Protein AF-R7ME74-F1 (afdb_monomer_lite)

Radius of gyration: 45.56 Å; chains: 1; bounding box: 94×34×145 Å

Secondary structure (DSSP, 8-state):
-----PPPPP--EEEEETTEEEEEEEE-TTT--EEEEE---HHHHHHHHHHHHHHHHHHHTTT---HHHHHHHHHHHHHHHHHHHHHHHHHHHHHHHHHHHHHHHHHSSS--HHHHHHHHHHHHHHHHHHHHHHHHHHHHHHHHHHHHHHHHHHHHHHHHHHHHHHHHHHHHHHHHHHHHHHHHHHHHHHHHHHHHHHHHHHHHHHHHHHHHHHHHHHHHHH--

Sequence (224 aa):
MGKKSKYPDYSTGTITVNGKTVASTTKDKNHNVVSSNYNMTDNEKKIYDSIQSNLYSSLSSLFDITDANKKEWNNQLNAMKNQGIQQINDIYTPLETNLKNDIANRFGNLDNSVFMDNLNEITDKKSQAISALSNTLLAAQGDLYSNELNNRINSISFLNNLNSAMNNNILNFTNAAMNNSTSGNNYNSNAYNATNSGNLWSNLLKTGNTFVNAAGTAAKFMTK

Structure (mmCIF, N/CA/C/O backbone):
data_AF-R7ME74-F1
#
_entry.id   AF-R7ME74-F1
#
loop_
_atom_site.group_PDB
_atom_site.id
_atom_site.type_symbol
_atom_site.label_atom_id
_atom_site.label_alt_id
_atom_site.label_comp_id
_atom_site.label_asym_id
_atom_site.label_entity_id
_atom_site.label_seq_id
_atom_site.pdbx_PDB_ins_code
_atom_site.Cartn_x
_atom_site.Cartn_y
_atom_site.Cartn_z
_atom_site.occupancy
_atom_site.B_iso_or_equiv
_atom_site.auth_seq_id
_atom_site.auth_comp_id
_atom_site.auth_asym_id
_atom_site.auth_atom_id
_atom_site.pdbx_PDB_model_num
ATOM 1 N N . MET A 1 1 ? 45.300 -8.041 -56.404 1.00 38.72 1 MET A N 1
ATOM 2 C CA . MET A 1 1 ? 45.025 -8.123 -54.951 1.00 38.72 1 MET A CA 1
ATOM 3 C C . MET A 1 1 ? 43.531 -7.908 -54.740 1.00 38.72 1 MET A C 1
ATOM 5 O O . MET A 1 1 ? 43.049 -6.805 -54.962 1.00 38.72 1 MET A O 1
ATOM 9 N N . GLY A 1 2 ? 42.775 -8.970 -54.447 1.00 44.25 2 GLY A N 1
ATOM 10 C CA . GLY A 1 2 ? 41.326 -8.875 -54.247 1.00 44.25 2 GLY A CA 1
ATOM 11 C C . GLY A 1 2 ? 41.013 -8.183 -52.924 1.00 44.25 2 GLY A C 1
ATOM 12 O O . GLY A 1 2 ? 41.513 -8.605 -51.882 1.00 44.25 2 GLY A O 1
ATOM 13 N N . LYS A 1 3 ? 40.209 -7.115 -52.953 1.00 47.28 3 LYS A N 1
ATOM 14 C CA . LYS A 1 3 ? 39.661 -6.509 -51.734 1.00 47.28 3 LYS A CA 1
ATOM 15 C C . LYS A 1 3 ? 38.834 -7.590 -51.029 1.00 47.28 3 LYS A C 1
ATOM 17 O O . LYS A 1 3 ? 37.813 -8.009 -51.567 1.00 47.28 3 LYS A O 1
ATOM 22 N N . LYS A 1 4 ? 39.291 -8.083 -49.870 1.00 46.31 4 LYS A N 1
ATOM 23 C CA . LYS A 1 4 ? 38.483 -8.970 -49.021 1.00 46.31 4 LYS A CA 1
ATOM 24 C C . LYS A 1 4 ? 37.201 -8.209 -48.689 1.00 46.31 4 LYS A C 1
ATOM 26 O O . LYS A 1 4 ? 37.258 -7.172 -48.036 1.00 46.31 4 LYS A O 1
ATOM 31 N N . SER A 1 5 ? 36.077 -8.684 -49.213 1.00 55.19 5 SER A N 1
ATOM 32 C CA . SER A 1 5 ? 34.760 -8.110 -48.960 1.00 55.19 5 SER A CA 1
ATOM 33 C C . SER A 1 5 ? 34.465 -8.252 -47.465 1.00 55.19 5 SER A C 1
ATOM 35 O O . SER A 1 5 ? 34.188 -9.356 -46.995 1.00 55.19 5 SER A O 1
ATOM 37 N N . LYS A 1 6 ? 34.649 -7.170 -46.696 1.00 66.50 6 LYS A N 1
ATOM 38 C CA . LYS A 1 6 ? 34.416 -7.155 -45.246 1.00 66.50 6 LYS A CA 1
ATOM 39 C C . LYS A 1 6 ? 32.926 -7.421 -45.022 1.00 66.50 6 LYS A C 1
ATOM 41 O O . LYS A 1 6 ? 32.098 -6.721 -45.599 1.00 66.50 6 LYS A O 1
ATOM 46 N N . TYR A 1 7 ? 32.600 -8.442 -44.230 1.00 68.38 7 TYR A N 1
ATOM 47 C CA . TYR A 1 7 ? 31.219 -8.709 -43.827 1.00 68.38 7 TYR A CA 1
ATOM 48 C C . TYR A 1 7 ? 30.634 -7.444 -43.173 1.00 68.38 7 TYR A C 1
ATOM 50 O O . TYR A 1 7 ? 31.376 -6.766 -42.450 1.00 68.38 7 TYR A O 1
ATOM 58 N N . PRO A 1 8 ? 29.367 -7.081 -43.439 1.00 70.94 8 PRO A N 1
ATOM 59 C CA . PRO A 1 8 ? 28.797 -5.862 -42.890 1.00 70.94 8 PRO A CA 1
ATOM 60 C C . PRO A 1 8 ? 28.834 -5.866 -41.359 1.00 70.94 8 PRO A C 1
ATOM 62 O O . PRO A 1 8 ? 28.560 -6.880 -40.715 1.00 70.94 8 PRO A O 1
ATOM 65 N N . ASP A 1 9 ? 29.173 -4.713 -40.783 1.00 75.31 9 ASP A N 1
ATOM 66 C CA . ASP A 1 9 ? 29.155 -4.520 -39.336 1.00 75.31 9 ASP A CA 1
ATOM 67 C C . ASP A 1 9 ? 27.694 -4.536 -38.824 1.00 75.31 9 ASP A C 1
ATOM 69 O O . ASP A 1 9 ? 26.759 -4.140 -39.530 1.00 75.31 9 ASP A O 1
ATOM 73 N N . TYR A 1 10 ? 27.498 -5.016 -37.592 1.00 80.00 10 TYR A N 1
ATOM 74 C CA . TYR A 1 10 ? 26.183 -5.060 -36.943 1.00 80.00 10 TYR A CA 1
ATOM 75 C C . TYR A 1 10 ? 25.593 -3.649 -36.810 1.00 80.00 10 TYR A C 1
ATOM 77 O O . TYR A 1 10 ? 26.262 -2.736 -36.322 1.00 80.00 10 TYR A O 1
ATOM 85 N N . SER A 1 11 ? 24.337 -3.481 -37.214 1.00 82.19 11 SER A N 1
ATOM 86 C CA . SER A 1 11 ? 23.599 -2.227 -37.120 1.00 82.19 11 SER A CA 1
ATOM 87 C C . SER A 1 11 ? 22.988 -2.065 -35.731 1.00 82.19 11 SER A C 1
ATOM 89 O O . SER A 1 11 ? 22.125 -2.840 -35.324 1.00 82.19 11 SER A O 1
ATOM 91 N N . THR A 1 12 ? 23.431 -1.055 -34.988 1.00 86.25 12 THR A N 1
ATOM 92 C CA . THR A 1 12 ? 22.807 -0.634 -33.727 1.00 86.25 12 THR A CA 1
ATOM 93 C C . THR A 1 12 ? 21.411 -0.082 -34.009 1.00 86.25 12 THR A C 1
ATOM 95 O O . THR A 1 12 ? 21.264 0.849 -34.797 1.00 86.25 12 THR A O 1
ATOM 98 N N . GLY A 1 13 ? 20.390 -0.612 -33.342 1.00 87.62 13 GLY A N 1
ATOM 99 C CA . GLY A 1 13 ? 19.055 -0.025 -33.334 1.00 87.62 13 GLY A CA 1
ATOM 100 C C . GLY A 1 13 ? 18.906 0.985 -32.205 1.00 87.62 13 GLY A C 1
ATOM 101 O O . GLY A 1 13 ? 19.402 0.770 -31.099 1.00 87.62 13 GLY A O 1
ATOM 102 N N . THR A 1 14 ? 18.232 2.097 -32.475 1.00 91.81 14 THR A N 1
ATOM 103 C CA . THR A 1 14 ? 17.941 3.133 -31.480 1.00 91.81 14 THR A CA 1
ATOM 104 C C . THR A 1 14 ? 16.486 3.566 -31.579 1.00 91.81 14 THR A C 1
ATOM 106 O O . THR A 1 14 ? 15.882 3.514 -32.652 1.00 91.81 14 THR A O 1
ATOM 109 N N . ILE A 1 15 ? 15.925 3.991 -30.450 1.00 93.69 15 ILE A N 1
ATOM 110 C CA . ILE A 1 15 ? 14.663 4.724 -30.388 1.00 93.69 15 ILE A CA 1
ATOM 111 C C . ILE A 1 15 ? 14.936 6.071 -29.744 1.00 93.69 15 ILE A C 1
ATOM 113 O O . ILE A 1 15 ? 15.565 6.150 -28.685 1.00 93.69 15 ILE A O 1
ATOM 117 N N . THR A 1 16 ? 14.452 7.127 -30.388 1.00 90.94 16 THR A N 1
ATOM 118 C CA . THR A 1 16 ? 14.523 8.489 -29.880 1.00 90.94 16 THR A CA 1
ATOM 119 C C . THR A 1 16 ? 13.125 9.013 -29.586 1.00 90.94 16 THR A C 1
ATOM 121 O O . THR A 1 16 ? 12.202 8.850 -30.379 1.00 90.94 16 THR A O 1
ATOM 124 N N . VAL A 1 17 ? 12.968 9.660 -28.435 1.00 85.94 17 VAL A N 1
ATOM 125 C CA . VAL A 1 17 ? 11.747 10.378 -28.054 1.00 85.94 17 VAL A CA 1
ATOM 126 C C . VAL A 1 17 ? 12.163 11.799 -27.710 1.00 85.94 17 VAL A C 1
ATOM 128 O O . VAL A 1 17 ? 13.094 12.005 -26.931 1.00 85.94 17 VAL A O 1
ATOM 131 N N . ASN A 1 18 ? 11.528 12.790 -28.340 1.00 86.50 18 ASN A N 1
ATOM 132 C CA . ASN A 1 18 ? 11.867 14.211 -28.183 1.00 86.50 18 ASN A CA 1
ATOM 133 C C . ASN A 1 18 ? 13.372 14.504 -28.361 1.00 86.50 18 ASN A C 1
ATOM 135 O O . ASN A 1 18 ? 13.971 15.260 -27.599 1.00 86.50 18 ASN A O 1
ATOM 139 N N . GLY A 1 19 ? 14.004 13.854 -29.346 1.00 85.56 19 GLY A N 1
ATOM 140 C CA . GLY A 1 19 ? 15.423 14.042 -29.670 1.00 85.56 19 GLY A CA 1
ATOM 141 C C . GLY A 1 19 ? 16.416 13.356 -28.724 1.00 85.56 19 GLY A C 1
ATOM 142 O O . GLY A 1 19 ? 17.619 13.469 -28.942 1.00 85.56 19 GLY A O 1
ATOM 143 N N . LYS A 1 20 ? 15.953 12.620 -27.705 1.00 90.06 20 LYS A N 1
ATOM 144 C CA . LYS A 1 20 ? 16.811 11.860 -26.781 1.00 90.06 20 LYS A CA 1
ATOM 145 C C . LYS A 1 20 ? 16.710 10.367 -27.055 1.00 90.06 20 LYS A C 1
ATOM 147 O O . LYS A 1 20 ? 15.610 9.850 -27.222 1.00 90.06 20 LYS A O 1
ATOM 152 N N . THR A 1 21 ? 17.842 9.668 -27.077 1.00 92.19 21 THR A N 1
ATOM 153 C CA . THR A 1 21 ? 17.877 8.206 -27.236 1.00 92.19 21 THR A CA 1
ATOM 154 C C . THR A 1 21 ? 17.391 7.528 -25.963 1.00 92.19 21 THR A C 1
ATOM 156 O O . THR A 1 21 ? 18.134 7.456 -24.987 1.00 92.19 21 THR A O 1
ATOM 159 N N . VAL A 1 22 ? 16.168 7.004 -25.986 1.00 94.19 22 VAL A N 1
ATOM 160 C CA . VAL A 1 22 ? 15.533 6.337 -24.836 1.00 94.19 22 VAL A CA 1
ATOM 161 C C . VAL A 1 22 ? 15.800 4.838 -24.806 1.00 94.19 22 VAL A C 1
ATOM 163 O O . VAL A 1 22 ? 15.803 4.239 -23.739 1.00 94.19 22 VAL A O 1
ATOM 166 N N . ALA A 1 23 ? 16.086 4.223 -25.953 1.00 94.06 23 ALA A N 1
ATOM 167 C CA . ALA A 1 23 ? 16.510 2.833 -26.012 1.00 94.06 23 ALA A CA 1
ATOM 168 C C . ALA A 1 23 ? 17.538 2.617 -27.115 1.00 94.06 23 ALA A C 1
ATOM 170 O O . ALA A 1 23 ? 17.515 3.282 -28.157 1.00 94.06 23 ALA A O 1
ATOM 171 N N . SER A 1 24 ? 18.442 1.674 -26.888 1.00 92.31 24 SER A N 1
ATOM 172 C CA . SER A 1 24 ? 19.453 1.282 -27.860 1.00 92.31 24 SER A CA 1
ATOM 173 C C . SER A 1 24 ? 19.762 -0.202 -27.767 1.00 92.31 24 SER A C 1
ATOM 175 O O . SER A 1 24 ? 19.611 -0.824 -26.718 1.00 92.31 24 SER A O 1
ATOM 177 N N . THR A 1 25 ? 20.227 -0.773 -28.872 1.00 91.75 25 THR A N 1
ATOM 178 C CA . THR A 1 25 ? 20.726 -2.147 -28.916 1.00 91.75 25 THR A CA 1
ATOM 179 C C . THR A 1 25 ? 22.116 -2.173 -29.508 1.00 91.75 25 THR A C 1
ATOM 181 O O . THR A 1 25 ? 22.321 -1.656 -30.608 1.00 91.75 25 THR A O 1
ATOM 184 N N . THR A 1 26 ? 23.057 -2.815 -28.837 1.00 86.38 26 THR A N 1
ATOM 185 C CA . THR A 1 26 ? 24.443 -2.917 -29.286 1.00 86.38 26 THR A CA 1
ATOM 186 C C . THR A 1 26 ? 24.864 -4.378 -29.345 1.00 86.38 26 THR A C 1
ATOM 188 O O . THR A 1 26 ? 24.370 -5.215 -28.594 1.00 86.38 26 THR A O 1
ATOM 191 N N . LYS A 1 27 ? 25.786 -4.695 -30.256 1.00 82.75 27 LYS A N 1
ATOM 192 C CA . LYS A 1 27 ? 26.474 -5.984 -30.265 1.00 82.75 27 LYS A CA 1
ATOM 193 C C . LYS A 1 27 ? 27.873 -5.795 -29.702 1.00 82.75 27 LYS A C 1
ATOM 195 O O . LYS A 1 27 ? 28.649 -5.003 -30.241 1.00 82.75 27 LYS A O 1
ATOM 200 N N . ASP A 1 28 ? 28.206 -6.551 -28.665 1.00 78.81 28 ASP A N 1
ATOM 201 C CA . ASP A 1 28 ? 29.583 -6.676 -28.214 1.00 78.81 28 ASP A CA 1
ATOM 202 C C . ASP A 1 28 ? 30.402 -7.376 -29.307 1.00 78.81 28 ASP A C 1
ATOM 204 O O . ASP A 1 28 ? 30.147 -8.527 -29.679 1.00 78.81 28 ASP A O 1
ATOM 208 N N . LYS A 1 29 ? 31.390 -6.655 -29.845 1.00 71.12 29 LYS A N 1
ATOM 209 C CA . LYS A 1 29 ? 32.264 -7.145 -30.915 1.00 71.12 29 LYS A CA 1
ATOM 210 C C . LYS A 1 29 ? 33.174 -8.285 -30.455 1.00 71.12 29 LYS A C 1
ATOM 212 O O . LYS A 1 29 ? 33.576 -9.082 -31.296 1.00 71.12 29 LYS A O 1
ATOM 217 N N . ASN A 1 30 ? 33.471 -8.374 -29.159 1.00 72.12 30 ASN A N 1
ATOM 218 C CA . ASN A 1 30 ? 34.398 -9.356 -28.601 1.00 72.12 30 ASN A CA 1
ATOM 219 C C . ASN A 1 30 ? 33.681 -10.639 -28.160 1.00 72.12 30 ASN A C 1
ATOM 221 O O . ASN A 1 30 ? 34.227 -11.726 -28.324 1.00 72.12 30 ASN A O 1
ATOM 225 N N . HIS A 1 31 ? 32.447 -10.525 -27.655 1.00 64.38 31 HIS A N 1
ATOM 226 C CA . HIS A 1 31 ? 31.706 -11.656 -27.076 1.00 64.38 31 HIS A CA 1
ATOM 227 C C . HIS A 1 31 ? 30.486 -12.101 -27.894 1.00 64.38 31 HIS A C 1
ATOM 229 O O . HIS A 1 31 ? 29.813 -13.054 -27.519 1.00 64.38 31 HIS A O 1
ATOM 235 N N . ASN A 1 32 ? 30.186 -11.436 -29.017 1.00 74.12 32 ASN A N 1
ATOM 236 C CA . ASN A 1 32 ? 29.011 -11.705 -29.859 1.00 74.12 32 ASN A CA 1
ATOM 237 C C . ASN A 1 32 ? 27.656 -11.629 -29.126 1.00 74.12 32 ASN A C 1
ATOM 239 O O . ASN A 1 32 ? 26.662 -12.149 -29.629 1.00 74.12 32 ASN A O 1
ATOM 243 N N . VAL A 1 33 ? 27.593 -10.945 -27.983 1.00 82.12 33 VAL A N 1
ATOM 244 C CA . VAL A 1 33 ? 26.358 -10.735 -27.220 1.00 82.12 33 VAL A CA 1
ATOM 245 C C . VAL A 1 33 ? 25.627 -9.513 -27.768 1.00 82.12 33 VAL A C 1
ATOM 247 O O . VAL A 1 33 ? 26.236 -8.458 -27.946 1.00 82.12 33 VAL A O 1
ATOM 250 N N . VAL A 1 34 ? 24.330 -9.651 -28.045 1.00 83.62 34 VAL A N 1
ATOM 251 C CA . VAL A 1 34 ? 23.449 -8.517 -28.351 1.00 83.62 34 VAL A CA 1
ATOM 252 C C . VAL A 1 34 ? 22.776 -8.084 -27.058 1.00 83.62 34 VAL A C 1
ATOM 254 O O . VAL A 1 34 ? 22.059 -8.867 -26.439 1.00 83.62 34 VAL A O 1
ATOM 257 N N . SER A 1 35 ? 23.004 -6.837 -26.669 1.00 86.38 35 SER A N 1
ATOM 258 C CA . SER A 1 35 ? 22.437 -6.236 -25.467 1.00 86.38 35 SER A CA 1
ATOM 259 C C . SER A 1 35 ? 21.485 -5.119 -25.855 1.00 86.38 35 SER A C 1
ATOM 261 O O . SER A 1 35 ? 21.752 -4.362 -26.790 1.00 86.38 35 SER A O 1
ATOM 263 N N . SER A 1 36 ? 20.394 -4.989 -25.107 1.00 89.44 36 SER A N 1
ATOM 264 C CA . SER A 1 36 ? 19.462 -3.875 -25.243 1.00 89.44 36 SER A CA 1
ATOM 265 C C . SER A 1 36 ? 19.424 -3.079 -23.952 1.00 89.44 36 SER A C 1
ATOM 267 O O . SER A 1 36 ? 19.384 -3.664 -22.874 1.00 89.44 36 SER A O 1
ATOM 269 N N . ASN A 1 37 ? 19.430 -1.756 -24.064 1.00 88.94 37 ASN A N 1
ATOM 270 C CA . ASN A 1 37 ? 19.414 -0.858 -22.923 1.00 88.94 37 ASN A CA 1
ATOM 271 C C . ASN A 1 37 ? 18.253 0.126 -23.036 1.00 88.94 37 ASN A C 1
ATOM 273 O O . ASN A 1 37 ? 18.008 0.673 -24.114 1.00 88.94 37 ASN A O 1
ATOM 277 N N . TYR A 1 38 ? 17.573 0.367 -21.918 1.00 93.00 38 TYR A N 1
ATOM 278 C CA . TYR A 1 38 ? 16.662 1.495 -21.761 1.00 93.00 38 TYR A CA 1
ATOM 279 C C . TYR A 1 38 ? 17.393 2.592 -20.988 1.00 93.00 38 TYR A C 1
ATOM 281 O O . TYR A 1 38 ? 17.834 2.393 -19.856 1.00 93.00 38 TYR A O 1
ATOM 289 N N . ASN A 1 39 ? 17.565 3.744 -21.622 1.00 92.50 39 ASN A N 1
ATOM 290 C CA . ASN A 1 39 ? 18.309 4.867 -21.071 1.00 92.50 39 ASN A CA 1
ATOM 291 C C . ASN A 1 39 ? 17.360 5.723 -20.230 1.00 92.50 39 ASN A C 1
ATOM 293 O O . ASN A 1 39 ? 16.866 6.750 -20.696 1.00 92.50 39 ASN A O 1
ATOM 297 N N . MET A 1 40 ? 17.103 5.282 -18.997 1.00 92.31 40 MET A N 1
ATOM 298 C CA . MET A 1 40 ? 16.340 6.076 -18.036 1.00 92.31 40 MET A CA 1
ATOM 299 C C . MET A 1 40 ? 17.028 7.417 -17.795 1.00 92.31 40 MET A C 1
ATOM 301 O O . MET A 1 40 ? 18.239 7.483 -17.579 1.00 92.31 40 MET A O 1
ATOM 305 N N . THR A 1 41 ? 16.243 8.485 -17.759 1.00 92.38 41 THR A N 1
ATOM 306 C CA . THR A 1 41 ? 16.673 9.736 -17.137 1.00 92.38 41 THR A CA 1
ATOM 307 C C . THR A 1 41 ? 16.837 9.552 -15.628 1.00 92.38 41 THR A C 1
ATOM 309 O O . THR A 1 41 ? 16.233 8.662 -15.027 1.00 92.38 41 THR A O 1
ATOM 312 N N . ASP A 1 42 ? 17.592 10.439 -14.979 1.00 95.19 42 ASP A N 1
ATOM 313 C CA . ASP A 1 42 ? 17.771 10.397 -13.520 1.00 95.19 42 ASP A CA 1
ATOM 314 C C . ASP A 1 42 ? 16.438 10.434 -12.761 1.00 95.19 42 ASP A C 1
ATOM 316 O O . ASP A 1 42 ? 16.284 9.785 -11.728 1.00 95.19 42 ASP A O 1
ATOM 320 N N . ASN A 1 43 ? 15.456 11.176 -13.280 1.00 93.81 43 ASN A N 1
ATOM 321 C CA . ASN A 1 43 ? 14.130 11.261 -12.678 1.00 93.81 43 ASN A CA 1
ATOM 322 C C . ASN A 1 43 ? 13.340 9.962 -12.860 1.00 93.81 43 ASN A C 1
ATOM 324 O O . ASN A 1 43 ? 12.767 9.474 -11.891 1.00 93.81 43 ASN A O 1
ATOM 328 N N . GLU A 1 44 ? 13.337 9.375 -14.061 1.00 92.56 44 GLU A N 1
ATOM 329 C CA . GLU A 1 44 ? 12.695 8.073 -14.296 1.00 92.56 44 GLU A CA 1
ATOM 330 C C . GLU A 1 44 ? 13.323 6.986 -13.431 1.00 92.56 44 GLU A C 1
ATOM 332 O O . GLU A 1 44 ? 12.601 6.208 -12.814 1.00 92.56 44 GLU A O 1
ATOM 337 N N . LYS A 1 45 ? 14.654 6.980 -13.323 1.00 95.56 45 LYS A N 1
ATOM 338 C CA . LYS A 1 45 ? 15.378 6.043 -12.471 1.00 95.56 45 LYS A CA 1
ATOM 339 C C . LYS A 1 45 ? 14.994 6.212 -11.003 1.00 95.56 45 LYS A C 1
ATOM 341 O O . LYS A 1 45 ? 14.686 5.227 -10.347 1.00 95.56 45 LYS A O 1
ATOM 346 N N . LYS A 1 46 ? 14.941 7.446 -10.488 1.00 96.56 46 LYS A N 1
ATOM 347 C CA . LYS A 1 46 ? 14.483 7.713 -9.111 1.00 96.56 46 LYS A CA 1
ATOM 348 C C . LYS A 1 46 ? 13.055 7.229 -8.872 1.00 96.56 46 LYS A C 1
ATOM 350 O O . LYS A 1 46 ? 12.790 6.650 -7.824 1.00 96.56 46 LYS A O 1
ATOM 355 N N . ILE A 1 47 ? 12.146 7.466 -9.818 1.00 95.44 47 ILE A N 1
ATOM 356 C CA . ILE A 1 47 ? 10.752 7.009 -9.724 1.00 95.44 47 ILE A CA 1
ATOM 357 C C . ILE A 1 47 ? 10.702 5.480 -9.714 1.00 95.44 47 ILE A C 1
ATOM 359 O O . ILE A 1 47 ? 10.066 4.901 -8.839 1.00 95.44 47 ILE A O 1
ATOM 363 N N . TYR A 1 48 ? 11.410 4.834 -10.638 1.00 96.12 48 TYR A N 1
ATOM 364 C CA . TYR A 1 48 ? 11.482 3.381 -10.742 1.00 96.12 48 TYR A CA 1
ATOM 365 C C . TYR A 1 48 ? 12.047 2.743 -9.466 1.00 96.12 48 TYR A C 1
ATOM 367 O O . TYR A 1 48 ? 11.390 1.899 -8.856 1.00 96.12 48 TYR A O 1
ATOM 375 N N . ASP A 1 49 ? 13.210 3.214 -9.005 1.00 96.62 49 ASP A N 1
ATOM 376 C CA . ASP A 1 49 ? 13.865 2.749 -7.778 1.00 96.62 49 ASP A CA 1
ATOM 377 C C . ASP A 1 49 ? 12.949 2.967 -6.555 1.00 96.62 49 ASP A C 1
ATOM 379 O O . ASP A 1 49 ? 12.843 2.107 -5.679 1.00 96.62 49 ASP A O 1
ATOM 383 N N . SER A 1 50 ? 12.231 4.097 -6.507 1.00 95.88 50 SER A N 1
ATOM 384 C CA . SER A 1 50 ? 11.273 4.399 -5.440 1.00 95.88 50 SER A CA 1
ATOM 385 C C . SER A 1 50 ? 10.059 3.472 -5.463 1.00 95.88 50 SER A C 1
ATOM 387 O O . SER A 1 50 ? 9.666 2.976 -4.409 1.00 95.88 50 SER A O 1
ATOM 389 N N . ILE A 1 51 ? 9.477 3.191 -6.631 1.00 96.56 51 ILE A N 1
ATOM 390 C CA . ILE A 1 51 ? 8.360 2.246 -6.759 1.00 96.56 51 ILE A CA 1
ATOM 391 C C .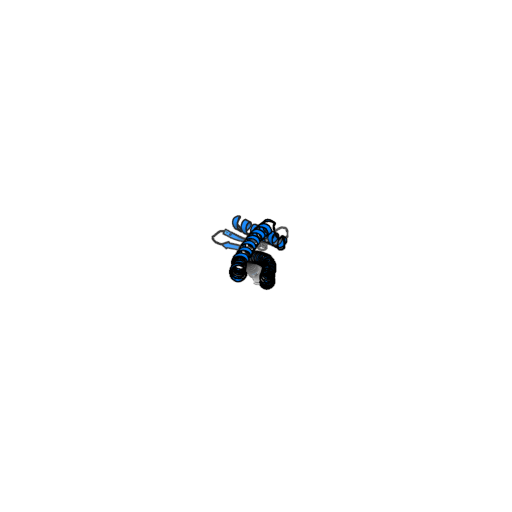 ILE A 1 51 ? 8.796 0.861 -6.284 1.00 96.56 51 ILE A C 1
ATOM 393 O O . ILE A 1 51 ? 8.087 0.248 -5.490 1.00 96.56 51 ILE A O 1
ATOM 397 N N . GLN A 1 52 ? 9.968 0.385 -6.713 1.00 95.12 52 GLN A N 1
ATOM 398 C CA . GLN A 1 52 ? 10.477 -0.923 -6.301 1.00 95.12 52 GLN A CA 1
ATOM 399 C C . GLN A 1 52 ? 10.745 -0.996 -4.796 1.00 95.12 52 GLN A C 1
ATOM 401 O O . GLN A 1 52 ? 10.304 -1.938 -4.137 1.00 95.12 52 GLN A O 1
ATOM 406 N N . SER A 1 53 ? 11.421 0.014 -4.245 1.00 96.81 53 SER A N 1
ATOM 407 C CA . SER A 1 53 ? 11.739 0.084 -2.817 1.00 96.81 53 SER A CA 1
ATOM 408 C C . SER A 1 53 ? 10.481 0.151 -1.948 1.00 96.81 53 SER A C 1
ATOM 410 O O . SER A 1 53 ? 10.355 -0.589 -0.969 1.00 96.81 53 SER A O 1
ATOM 412 N N . ASN A 1 54 ? 9.509 0.985 -2.333 1.00 94.81 54 ASN A N 1
ATOM 413 C CA . ASN A 1 54 ? 8.243 1.094 -1.615 1.00 94.81 54 ASN A CA 1
ATOM 414 C C . ASN A 1 54 ? 7.413 -0.181 -1.748 1.00 94.81 54 ASN A C 1
ATOM 416 O O . ASN A 1 54 ? 6.881 -0.645 -0.751 1.00 94.81 54 ASN A O 1
ATOM 420 N N . LEU A 1 55 ? 7.346 -0.796 -2.933 1.00 94.38 55 LEU A N 1
ATOM 421 C CA . LEU A 1 55 ? 6.623 -2.053 -3.121 1.00 94.38 55 LEU A CA 1
ATOM 422 C C . LEU A 1 55 ? 7.201 -3.159 -2.230 1.00 94.38 55 LEU A C 1
ATOM 424 O O . LEU A 1 55 ? 6.447 -3.844 -1.542 1.00 94.38 55 LEU A O 1
ATOM 428 N N . TYR A 1 56 ? 8.530 -3.294 -2.197 1.00 93.00 56 TYR A N 1
ATOM 429 C CA . TYR A 1 56 ? 9.214 -4.240 -1.318 1.00 93.00 56 TYR A CA 1
ATOM 430 C C . TYR A 1 56 ? 8.925 -3.954 0.161 1.00 93.00 56 TYR A C 1
ATOM 432 O O . TYR A 1 56 ? 8.514 -4.848 0.900 1.00 93.00 56 TYR A O 1
ATOM 440 N N . SER A 1 57 ? 9.080 -2.697 0.583 1.00 92.62 57 SER A N 1
ATOM 441 C CA . SER A 1 57 ? 8.860 -2.286 1.974 1.00 92.62 57 SER A CA 1
ATOM 442 C C . SER A 1 57 ? 7.405 -2.491 2.409 1.00 92.62 57 SER A C 1
ATOM 444 O O . SER A 1 57 ? 7.151 -2.998 3.502 1.00 92.62 57 SER A O 1
ATOM 446 N N . SER A 1 58 ? 6.438 -2.157 1.550 1.00 91.06 58 SER A N 1
ATOM 447 C CA . SER A 1 58 ? 5.008 -2.350 1.807 1.00 91.06 58 SER A CA 1
ATOM 448 C C . SER A 1 58 ? 4.619 -3.825 1.858 1.00 91.06 58 SER A C 1
ATOM 450 O O . SER A 1 58 ? 3.825 -4.202 2.711 1.00 91.06 58 SER A O 1
ATOM 452 N N . LEU A 1 59 ? 5.189 -4.674 0.995 1.00 90.38 59 LEU A N 1
ATOM 453 C CA . LEU A 1 59 ? 4.977 -6.123 1.061 1.00 90.38 59 LEU A CA 1
ATOM 454 C C . LEU A 1 59 ? 5.568 -6.717 2.343 1.00 90.38 59 LEU A C 1
ATOM 456 O O . LEU A 1 59 ? 4.910 -7.517 3.002 1.00 90.38 59 LEU A O 1
ATOM 460 N N . SER A 1 60 ? 6.778 -6.294 2.720 1.00 90.25 60 SER A N 1
ATOM 461 C CA . SER A 1 60 ? 7.448 -6.778 3.931 1.00 90.25 60 SER A CA 1
ATOM 462 C C . SER A 1 60 ? 6.713 -6.392 5.214 1.00 90.25 60 SER A C 1
ATOM 464 O O . SER A 1 60 ? 6.809 -7.123 6.190 1.00 90.25 60 SER A O 1
ATOM 466 N N . SER A 1 61 ? 6.006 -5.261 5.216 1.00 88.94 61 SER A N 1
ATOM 467 C CA . SER A 1 61 ? 5.306 -4.723 6.390 1.00 88.94 61 SER A CA 1
ATOM 468 C C . SER A 1 61 ? 3.782 -4.831 6.291 1.00 88.94 61 SER A C 1
ATOM 470 O O . SER A 1 61 ? 3.061 -4.189 7.054 1.00 88.94 61 SER A O 1
ATOM 472 N N . LEU A 1 62 ? 3.253 -5.636 5.361 1.00 88.12 62 LEU A N 1
ATOM 473 C CA . LEU A 1 62 ? 1.815 -5.704 5.075 1.00 88.12 62 LEU A CA 1
ATOM 474 C C . LEU A 1 62 ? 0.977 -5.986 6.331 1.00 88.12 62 LEU A C 1
ATOM 476 O O . LEU A 1 62 ? -0.028 -5.316 6.562 1.00 88.12 62 LEU A O 1
ATOM 480 N N . PHE A 1 63 ? 1.421 -6.933 7.156 1.00 86.19 63 PHE A N 1
ATOM 481 C CA . PHE A 1 63 ? 0.722 -7.347 8.375 1.00 86.19 63 PHE A CA 1
ATOM 482 C C . PHE A 1 63 ? 1.216 -6.633 9.642 1.00 86.19 63 PHE A C 1
ATOM 484 O O . PHE A 1 63 ? 0.673 -6.857 10.726 1.00 86.19 63 PHE A O 1
ATOM 491 N N . ASP A 1 64 ? 2.204 -5.745 9.515 1.00 87.88 64 ASP A N 1
ATOM 492 C CA . ASP A 1 64 ? 2.796 -5.044 10.649 1.00 87.88 64 ASP A CA 1
ATOM 493 C C . ASP A 1 64 ? 1.958 -3.818 11.016 1.00 87.88 64 ASP A C 1
ATOM 495 O O . ASP A 1 64 ? 2.029 -2.754 10.385 1.00 87.88 64 ASP A O 1
ATOM 499 N N . ILE A 1 65 ? 1.169 -3.954 12.083 1.00 81.81 65 ILE A N 1
ATOM 500 C CA . ILE A 1 65 ? 0.469 -2.822 12.688 1.00 81.81 65 ILE A CA 1
ATOM 501 C C . ILE A 1 65 ? 1.455 -2.006 13.516 1.00 81.81 65 ILE A C 1
ATOM 503 O O . ILE A 1 65 ? 1.943 -2.444 14.562 1.00 81.81 65 ILE A O 1
ATOM 507 N N . THR A 1 66 ? 1.698 -0.782 13.060 1.00 84.94 66 THR A N 1
ATOM 508 C CA . THR A 1 66 ? 2.581 0.170 13.732 1.00 84.94 66 THR A CA 1
ATOM 509 C C . THR A 1 66 ? 1.961 0.668 15.036 1.00 84.94 66 THR A C 1
ATOM 511 O O . THR A 1 66 ? 0.740 0.693 15.211 1.00 84.94 66 THR A O 1
ATOM 514 N N . ASP A 1 67 ? 2.796 1.139 15.959 1.00 87.38 67 ASP A N 1
ATOM 515 C CA . ASP A 1 67 ? 2.295 1.746 17.196 1.00 87.38 67 ASP A CA 1
ATOM 516 C C . ASP A 1 67 ? 1.530 3.050 16.936 1.00 87.38 67 ASP A C 1
ATOM 518 O O . ASP A 1 67 ? 0.608 3.382 17.679 1.00 87.38 67 ASP A O 1
ATOM 522 N N . ALA A 1 68 ? 1.848 3.751 15.843 1.00 87.12 68 ALA A N 1
ATOM 523 C CA . ALA A 1 68 ? 1.072 4.896 15.380 1.00 87.12 68 ALA A CA 1
ATOM 524 C C . ALA A 1 68 ? -0.366 4.489 15.014 1.00 87.12 68 ALA A C 1
ATOM 526 O O . ALA A 1 68 ? -1.308 5.125 15.482 1.00 87.12 68 ALA A O 1
ATOM 527 N N . ASN A 1 69 ? -0.538 3.388 14.272 1.00 87.62 69 ASN A N 1
ATOM 528 C CA . ASN A 1 69 ? -1.859 2.862 13.920 1.00 87.62 69 ASN A CA 1
ATOM 529 C C . ASN A 1 69 ? -2.644 2.461 15.173 1.00 87.62 69 ASN A C 1
ATOM 531 O O . ASN A 1 69 ? -3.795 2.856 15.332 1.00 87.62 69 ASN A O 1
ATOM 535 N N . LYS A 1 70 ? -2.004 1.754 16.116 1.00 87.94 70 LYS A N 1
ATOM 536 C CA . LYS A 1 70 ? -2.642 1.388 17.394 1.00 87.94 70 LYS A CA 1
ATOM 537 C C . LYS A 1 70 ? -3.075 2.619 18.183 1.00 87.94 70 LYS A C 1
ATOM 539 O O . LYS A 1 70 ? -4.167 2.631 18.742 1.00 87.94 70 LYS A O 1
ATOM 544 N N . LYS A 1 71 ? -2.226 3.650 18.252 1.00 92.75 71 LYS A N 1
ATOM 545 C CA . LYS A 1 71 ? -2.534 4.898 18.959 1.00 92.75 71 LYS A CA 1
ATOM 546 C C . LYS A 1 71 ? -3.742 5.597 18.341 1.00 92.75 71 LYS A C 1
ATOM 548 O O . LYS A 1 71 ? -4.628 6.019 19.077 1.00 92.75 71 LYS A O 1
ATOM 553 N N . GLU A 1 72 ? -3.786 5.682 17.017 1.00 91.44 72 GLU A N 1
ATOM 554 C CA . GLU A 1 72 ? -4.901 6.296 16.302 1.00 91.44 72 GLU A CA 1
ATOM 555 C C . GLU A 1 72 ? -6.207 5.525 16.520 1.00 91.44 72 GLU A C 1
ATOM 557 O O . GLU A 1 72 ? -7.218 6.109 16.909 1.00 91.44 72 GLU A O 1
ATOM 562 N N . TRP A 1 73 ? -6.177 4.198 16.393 1.00 93.88 73 TRP A N 1
ATOM 563 C CA . TRP A 1 73 ? -7.348 3.365 16.667 1.00 93.88 73 TRP A CA 1
ATOM 564 C C . TRP A 1 73 ? -7.820 3.496 18.110 1.00 93.88 73 TRP A C 1
ATOM 566 O O . TRP A 1 73 ? -9.012 3.642 18.354 1.00 93.88 73 TRP A O 1
ATOM 576 N N . ASN A 1 74 ? -6.899 3.516 19.075 1.00 92.50 74 ASN A N 1
ATOM 577 C CA . ASN A 1 74 ? -7.247 3.715 20.478 1.00 92.50 74 ASN A CA 1
ATOM 578 C C . ASN A 1 74 ? -7.919 5.073 20.713 1.00 92.50 74 ASN A C 1
ATOM 580 O O . ASN A 1 74 ? -8.858 5.149 21.501 1.00 92.50 74 ASN A O 1
ATOM 584 N N . ASN A 1 75 ? -7.485 6.139 20.033 1.00 94.38 75 ASN A N 1
ATOM 585 C CA . ASN A 1 75 ? -8.147 7.441 20.126 1.00 94.38 75 ASN A CA 1
ATOM 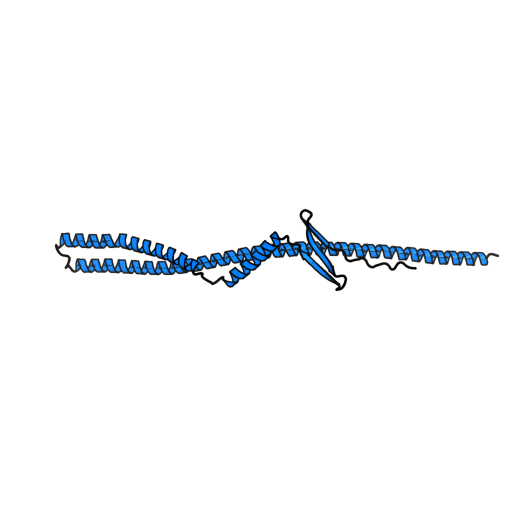586 C C . ASN A 1 75 ? -9.589 7.373 19.606 1.00 94.38 75 ASN A C 1
ATOM 588 O O . ASN A 1 75 ? -10.502 7.860 20.274 1.00 94.38 75 ASN A O 1
ATOM 592 N N . GLN A 1 76 ? -9.802 6.725 18.459 1.00 92.81 76 GLN A N 1
ATOM 593 C CA . GLN A 1 76 ? -11.129 6.566 17.859 1.00 92.81 76 GLN A CA 1
ATOM 594 C C . GLN A 1 76 ? -12.047 5.701 18.734 1.00 92.81 76 GLN A C 1
ATOM 596 O O . GLN A 1 76 ? -13.172 6.098 19.039 1.00 92.81 76 GLN A O 1
ATOM 601 N N . LEU A 1 77 ? -11.543 4.572 19.238 1.00 95.75 77 LEU A N 1
ATOM 602 C CA . LEU A 1 77 ? -12.278 3.692 20.148 1.00 95.75 77 LEU A CA 1
ATOM 603 C C . LEU A 1 77 ? -12.615 4.390 21.472 1.00 95.75 77 LEU A C 1
ATOM 605 O O . LEU A 1 77 ? -13.725 4.240 21.981 1.00 95.75 77 LEU A O 1
ATOM 609 N N . ASN A 1 78 ? -11.700 5.194 22.019 1.00 95.31 78 ASN A N 1
ATOM 610 C CA . ASN A 1 78 ? -11.962 5.973 23.230 1.00 95.31 78 ASN A CA 1
ATOM 611 C C . ASN A 1 78 ? -13.026 7.052 23.003 1.00 95.31 78 ASN A C 1
ATOM 613 O O . ASN A 1 78 ? -13.876 7.254 23.871 1.00 95.31 78 ASN A O 1
ATOM 617 N N . ALA A 1 79 ? -13.021 7.717 21.846 1.00 95.06 79 ALA A N 1
ATOM 618 C CA . ALA A 1 79 ? -14.064 8.675 21.493 1.00 95.06 79 ALA A CA 1
ATOM 619 C C . ALA A 1 79 ? -15.441 7.993 21.407 1.00 95.06 79 ALA A C 1
ATOM 621 O O . ALA A 1 79 ? -16.388 8.449 22.051 1.00 95.06 79 ALA A O 1
ATOM 622 N N . MET A 1 80 ? -15.532 6.851 20.712 1.00 93.69 80 MET A N 1
ATOM 623 C CA . MET A 1 80 ? -16.760 6.049 20.627 1.00 93.69 80 MET A CA 1
ATOM 624 C C . MET A 1 80 ? -17.233 5.573 22.003 1.00 93.69 80 MET A C 1
ATOM 626 O O . MET A 1 80 ? -18.419 5.655 22.317 1.00 93.69 80 MET A O 1
ATOM 630 N N . LYS A 1 81 ? -16.305 5.115 22.852 1.00 95.31 81 LYS A N 1
ATOM 631 C CA . LYS A 1 81 ? -16.601 4.697 24.225 1.00 95.31 81 LYS A CA 1
ATOM 632 C C . LYS A 1 81 ? -17.196 5.845 25.035 1.00 95.31 81 LYS A C 1
ATOM 634 O O . LYS A 1 81 ? -18.229 5.661 25.670 1.00 95.31 81 LYS A O 1
ATOM 639 N N . ASN A 1 82 ? -16.557 7.013 25.020 1.00 95.81 82 ASN A N 1
ATOM 640 C CA . ASN A 1 82 ? -17.011 8.171 25.788 1.00 95.81 82 ASN A CA 1
ATOM 641 C C . ASN A 1 82 ? -18.396 8.632 25.325 1.00 95.81 82 ASN A C 1
ATOM 643 O O . ASN A 1 82 ? -19.270 8.855 26.159 1.00 95.81 82 ASN A O 1
ATOM 647 N N . GLN A 1 83 ? -18.617 8.693 24.011 1.00 95.31 83 GLN A N 1
ATOM 648 C CA . GLN A 1 83 ? -19.915 9.042 23.442 1.00 95.31 83 GLN A CA 1
ATOM 649 C C . GLN A 1 83 ? -20.997 8.014 23.807 1.00 95.31 83 GLN A C 1
ATOM 651 O O . GLN A 1 83 ? -22.093 8.397 24.208 1.00 95.31 83 GLN A O 1
ATOM 656 N N . GLY A 1 84 ? -20.693 6.716 23.720 1.00 94.50 84 GLY A N 1
ATOM 657 C CA . GLY A 1 84 ? -21.630 5.655 24.088 1.00 94.50 84 GLY A CA 1
ATOM 658 C C . GLY A 1 84 ? -21.983 5.668 25.577 1.00 94.50 84 GLY A C 1
ATOM 659 O O . GLY A 1 84 ? -23.153 5.563 25.933 1.00 94.50 84 GLY A O 1
ATOM 660 N N . ILE A 1 85 ? -20.996 5.864 26.459 1.00 94.62 85 ILE A N 1
ATOM 661 C CA . ILE A 1 85 ? -21.234 6.016 27.904 1.00 94.62 85 ILE A CA 1
ATOM 662 C C . ILE A 1 85 ? -22.102 7.245 28.179 1.00 94.62 85 ILE A C 1
ATOM 664 O O . ILE A 1 85 ? -23.017 7.167 28.995 1.00 94.62 85 ILE A O 1
ATOM 668 N N . GLN A 1 86 ? -21.838 8.363 27.501 1.00 95.50 86 GLN A N 1
ATOM 669 C CA . GLN A 1 86 ? -22.640 9.571 27.649 1.00 95.50 86 GLN A CA 1
ATOM 670 C C . GLN A 1 86 ? -24.098 9.316 27.253 1.00 95.50 86 GLN A C 1
ATOM 672 O O . GLN A 1 86 ? -24.985 9.585 28.050 1.00 95.50 86 GLN A O 1
ATOM 677 N N . GLN A 1 87 ? -24.347 8.678 26.107 1.00 94.50 87 GLN A N 1
ATOM 678 C CA . GLN A 1 87 ? -25.701 8.318 25.671 1.00 94.50 87 GLN A CA 1
ATOM 679 C C . GLN A 1 87 ? -26.416 7.378 26.652 1.00 94.50 87 GLN A C 1
ATOM 681 O O . GLN A 1 87 ? -27.592 7.573 26.951 1.00 94.50 87 GLN A O 1
ATOM 686 N N . ILE A 1 88 ? -25.714 6.373 27.186 1.00 94.94 88 ILE A N 1
ATOM 687 C CA . ILE A 1 88 ? -26.262 5.486 28.223 1.00 94.94 88 ILE A CA 1
ATOM 688 C C . ILE A 1 88 ? -26.639 6.312 29.459 1.00 94.94 88 ILE A C 1
ATOM 690 O O . ILE A 1 88 ? -27.744 6.183 29.982 1.00 94.94 88 ILE A O 1
ATOM 694 N N . ASN A 1 89 ? -25.756 7.193 29.921 1.00 92.19 89 ASN A N 1
ATOM 695 C CA . ASN A 1 89 ? -26.031 8.022 31.089 1.00 92.19 89 ASN A CA 1
ATOM 696 C C . ASN A 1 89 ? -27.188 8.998 30.852 1.00 92.19 89 ASN A C 1
ATOM 698 O O . ASN A 1 89 ? -28.013 9.155 31.752 1.00 92.19 89 ASN A O 1
ATOM 702 N N . ASP A 1 90 ? -27.295 9.585 29.663 1.00 94.56 90 ASP A N 1
ATOM 703 C CA . ASP A 1 90 ? -28.374 10.503 29.291 1.00 94.56 90 ASP A CA 1
ATOM 704 C C . ASP A 1 90 ? -29.747 9.807 29.279 1.00 94.56 90 ASP A C 1
ATOM 706 O O . ASP A 1 90 ? -30.764 10.445 29.542 1.00 94.56 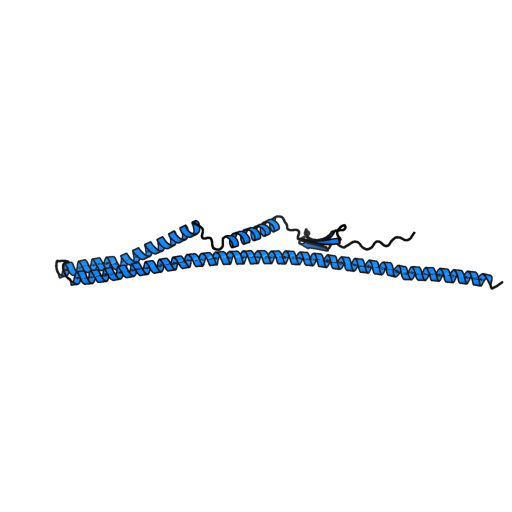90 ASP A O 1
ATOM 710 N N . ILE A 1 91 ? -29.790 8.492 29.033 1.00 94.06 91 ILE A N 1
ATOM 711 C CA . ILE A 1 91 ? -31.022 7.689 29.073 1.00 94.06 91 ILE A CA 1
ATOM 712 C C . ILE A 1 91 ? -31.340 7.223 30.497 1.00 94.06 91 ILE A C 1
ATOM 714 O O . ILE A 1 91 ? -32.455 7.408 30.984 1.00 94.06 91 ILE A O 1
ATOM 718 N N . TYR A 1 92 ? -30.378 6.590 31.172 1.00 92.06 92 TYR A N 1
ATOM 719 C CA . TYR A 1 92 ? -30.647 5.880 32.425 1.00 92.06 92 TYR A CA 1
ATOM 720 C C . TYR A 1 92 ? -30.619 6.793 33.656 1.00 92.06 92 TYR A C 1
ATOM 722 O O . TYR A 1 92 ? -31.381 6.557 34.590 1.00 92.06 92 TYR A O 1
ATOM 730 N N . THR A 1 93 ? -29.822 7.868 33.662 1.00 90.81 93 THR A N 1
ATOM 731 C CA . THR A 1 93 ? -29.761 8.787 34.818 1.00 90.81 93 THR A CA 1
ATOM 732 C C . THR A 1 93 ? -31.107 9.474 35.077 1.00 90.81 93 THR A C 1
ATOM 734 O O . THR A 1 93 ? -31.572 9.432 36.217 1.00 90.81 93 THR A O 1
ATOM 737 N N . PRO A 1 94 ? -31.807 10.040 34.069 1.00 92.38 94 PRO A N 1
ATOM 738 C CA . PRO A 1 94 ? -33.129 10.622 34.297 1.00 92.38 94 PRO A CA 1
ATOM 739 C C . PRO A 1 94 ? -34.172 9.591 34.739 1.00 92.38 94 PRO A C 1
ATOM 741 O O . PRO A 1 94 ? -35.036 9.921 35.546 1.00 92.38 94 PRO A O 1
ATOM 744 N N . LEU A 1 95 ? -34.096 8.347 34.251 1.00 89.12 95 LEU A N 1
ATOM 745 C CA . LEU A 1 95 ? -34.996 7.266 34.672 1.00 89.12 95 LEU A CA 1
ATOM 746 C C . LEU A 1 95 ? -34.807 6.925 36.155 1.00 89.12 95 LEU A C 1
ATOM 748 O O . LEU A 1 95 ? -35.791 6.853 36.889 1.00 89.12 95 LEU A O 1
ATOM 752 N N . GLU A 1 96 ? -33.558 6.791 36.612 1.00 87.50 96 GLU A N 1
ATOM 753 C CA . GLU A 1 96 ? -33.234 6.580 38.028 1.00 87.50 96 GLU A CA 1
ATOM 754 C C . GLU A 1 96 ? -33.729 7.752 38.898 1.00 87.50 96 GLU A C 1
ATOM 756 O O . GLU A 1 96 ? -34.324 7.541 39.958 1.00 87.50 96 GLU A O 1
ATOM 761 N N . THR A 1 97 ? -33.518 8.997 38.454 1.00 87.75 97 THR A N 1
ATOM 762 C CA . THR A 1 97 ? -33.971 10.201 39.171 1.00 87.75 97 THR A CA 1
ATOM 763 C C . THR A 1 97 ? -35.494 10.299 39.233 1.00 87.75 97 THR A C 1
ATOM 765 O O . THR A 1 97 ? -36.046 10.578 40.297 1.00 87.75 97 THR A O 1
ATOM 768 N N . ASN A 1 98 ? -36.188 10.040 38.124 1.00 89.00 98 ASN A N 1
ATOM 769 C CA . ASN A 1 98 ? -37.647 10.079 38.070 1.00 89.00 98 ASN A CA 1
ATOM 770 C C . ASN A 1 98 ? -38.272 8.986 38.938 1.00 89.00 98 ASN A C 1
ATOM 772 O O . ASN A 1 98 ? -39.222 9.271 39.662 1.00 89.00 98 ASN A O 1
ATOM 776 N N . LEU A 1 99 ? -37.706 7.773 38.930 1.00 86.75 99 LEU A N 1
ATOM 777 C CA . LEU A 1 99 ? -38.146 6.686 39.804 1.00 86.75 99 LEU A CA 1
ATOM 778 C C . LEU A 1 99 ? -37.994 7.063 41.286 1.00 86.75 99 LEU A C 1
ATOM 780 O O . LEU A 1 99 ? -38.933 6.889 42.062 1.00 86.75 99 LEU A O 1
ATOM 784 N N . LYS A 1 100 ? -36.840 7.624 41.677 1.00 84.31 100 LYS A N 1
ATOM 785 C CA . LYS A 1 100 ? -36.609 8.114 43.048 1.00 84.31 100 LYS A CA 1
ATOM 786 C C . LYS A 1 100 ? -37.633 9.173 43.451 1.00 84.31 100 LYS A C 1
ATOM 788 O O . LYS A 1 100 ? -38.206 9.078 44.533 1.00 84.31 100 LYS A O 1
ATOM 793 N N . ASN A 1 101 ? -37.883 10.152 42.583 1.00 86.50 101 ASN A N 1
ATOM 794 C CA . ASN A 1 101 ? -38.818 11.240 42.864 1.00 86.50 101 ASN A CA 1
ATOM 795 C C . ASN A 1 101 ? -40.274 10.752 42.951 1.00 86.50 101 ASN A C 1
ATOM 797 O O . ASN A 1 101 ? -40.989 11.160 43.862 1.00 86.50 101 ASN A O 1
ATOM 801 N N . ASP A 1 102 ? -40.724 9.872 42.050 1.00 85.44 102 ASP A N 1
ATOM 802 C CA . ASP A 1 102 ? -42.105 9.362 42.051 1.00 85.44 102 ASP A CA 1
ATOM 803 C C . ASP A 1 102 ? -42.390 8.493 43.287 1.00 85.44 102 ASP A C 1
ATOM 805 O O . ASP A 1 102 ? -43.415 8.671 43.946 1.00 85.44 102 ASP A O 1
ATOM 809 N N . ILE A 1 103 ? -41.456 7.617 43.675 1.00 81.81 103 ILE A N 1
ATOM 810 C CA . ILE A 1 103 ? -41.600 6.799 44.888 1.00 81.81 103 ILE A CA 1
ATOM 811 C C . ILE A 1 103 ? -41.563 7.666 46.149 1.00 81.81 103 ILE A C 1
ATOM 813 O O . ILE A 1 103 ? -42.437 7.516 47.004 1.00 81.81 103 ILE A O 1
ATOM 817 N N . ALA A 1 104 ? -40.610 8.597 46.259 1.00 79.69 104 ALA A N 1
ATOM 818 C CA . ALA A 1 104 ? -40.524 9.491 47.412 1.00 79.69 104 ALA A CA 1
ATOM 819 C C . ALA A 1 104 ? -41.799 10.339 47.572 1.00 79.69 104 ALA A C 1
ATOM 821 O O . ALA A 1 104 ? -42.299 10.485 48.686 1.00 79.69 104 ALA A O 1
ATOM 822 N N . ASN A 1 105 ? -42.372 10.827 46.465 1.00 83.25 105 ASN A N 1
ATOM 823 C CA . ASN A 1 105 ? -43.612 11.605 46.476 1.00 83.25 105 ASN A CA 1
ATOM 824 C C . ASN A 1 105 ? -44.848 10.777 46.864 1.00 83.25 105 ASN A C 1
ATOM 826 O O . ASN A 1 105 ? -45.768 11.316 47.475 1.00 83.25 105 ASN A O 1
ATOM 830 N N . ARG A 1 106 ? -44.900 9.486 46.509 1.00 80.38 106 ARG A N 1
ATOM 831 C CA . ARG A 1 106 ? -46.069 8.623 46.770 1.00 80.38 106 ARG A CA 1
ATOM 832 C C . ARG A 1 106 ? -46.030 7.915 48.117 1.00 80.38 106 ARG A C 1
ATOM 834 O O . ARG A 1 106 ? -47.077 7.728 48.728 1.00 80.38 106 ARG A O 1
ATOM 841 N N . PHE A 1 107 ? -44.849 7.490 48.554 1.00 78.12 107 PHE A N 1
ATOM 842 C CA . PHE A 1 107 ? -44.690 6.606 49.711 1.00 78.12 107 PHE A CA 1
ATOM 843 C C . PHE A 1 107 ? -43.922 7.253 50.870 1.00 78.12 107 PHE A C 1
ATOM 845 O O . PHE A 1 107 ? -43.894 6.695 51.963 1.00 78.12 107 PHE A O 1
ATOM 852 N N . GLY A 1 108 ? -43.315 8.430 50.669 1.00 73.75 108 GLY A N 1
ATOM 853 C CA . GLY A 1 108 ? -42.569 9.155 51.705 1.00 73.75 108 GLY A CA 1
ATOM 854 C C . GLY A 1 108 ? -41.242 8.503 52.116 1.00 73.75 108 GLY A C 1
ATOM 855 O O . GLY A 1 108 ? -40.508 9.074 52.920 1.00 73.75 108 GLY A O 1
ATOM 856 N N . ASN A 1 109 ? -40.912 7.331 51.570 1.00 74.75 109 ASN A N 1
ATOM 857 C CA . ASN A 1 109 ? -39.665 6.605 51.783 1.00 74.75 109 ASN A CA 1
ATOM 858 C C . ASN A 1 109 ? -39.230 5.880 50.496 1.00 74.75 109 ASN A C 1
ATOM 860 O O . ASN A 1 109 ? -40.007 5.748 49.553 1.00 74.75 109 ASN A O 1
ATOM 864 N N . LEU A 1 110 ? -37.969 5.439 50.449 1.00 74.31 110 LEU A N 1
ATOM 865 C CA . LEU A 1 110 ? -37.416 4.640 49.344 1.00 74.31 110 LEU A CA 1
ATOM 866 C C . LEU A 1 110 ? -37.300 3.145 49.701 1.00 74.31 110 LEU A C 1
ATOM 868 O O . LEU A 1 110 ? -36.968 2.334 48.844 1.00 74.31 110 LEU A O 1
ATOM 872 N N . ASP A 1 111 ? -37.624 2.764 50.940 1.00 66.88 111 ASP A N 1
ATOM 873 C CA . ASP A 1 111 ? -37.578 1.382 51.439 1.00 66.88 111 ASP A CA 1
ATOM 874 C C . ASP A 1 111 ? -38.852 0.605 51.067 1.00 66.88 111 ASP A C 1
ATOM 876 O O . ASP A 1 111 ? -39.576 0.084 51.916 1.00 66.88 111 ASP A O 1
ATOM 880 N N . ASN A 1 112 ? -39.154 0.554 49.770 1.00 72.19 112 ASN A N 1
ATOM 881 C CA . ASN A 1 112 ? -40.275 -0.205 49.224 1.00 72.19 112 ASN A CA 1
ATOM 882 C C . ASN A 1 112 ? -39.766 -1.180 48.153 1.00 72.19 112 ASN A C 1
ATOM 884 O O . ASN A 1 112 ? -38.978 -0.799 47.286 1.00 72.19 112 ASN A O 1
ATOM 888 N N . SER A 1 113 ? -40.240 -2.431 48.183 1.00 76.44 113 SER A N 1
ATOM 889 C CA . SER A 1 113 ? -39.902 -3.464 47.193 1.00 76.44 113 SER A CA 1
ATOM 890 C C . SER A 1 113 ? -40.141 -2.997 45.758 1.00 76.44 113 SER A C 1
ATOM 892 O O . SER A 1 113 ? -39.314 -3.248 44.896 1.00 76.44 113 SER A O 1
ATOM 894 N N . VAL A 1 114 ? -41.196 -2.213 45.514 1.00 79.25 114 VAL A N 1
ATOM 895 C CA . VAL A 1 114 ? -41.505 -1.664 44.183 1.00 79.25 114 VAL A CA 1
ATOM 896 C C . VAL A 1 114 ? -40.409 -0.714 43.690 1.00 79.25 114 VAL A C 1
ATOM 898 O O . VAL A 1 114 ? -40.110 -0.679 42.500 1.00 79.25 114 VAL A O 1
ATOM 901 N N . PHE A 1 115 ? -39.788 0.061 44.580 1.00 80.94 115 PHE A N 1
ATOM 902 C CA . PHE A 1 115 ? -38.659 0.915 44.210 1.00 80.94 115 PHE A CA 1
ATOM 903 C C . PHE A 1 115 ? -37.418 0.087 43.894 1.00 80.94 115 PHE A C 1
ATOM 905 O O . PHE A 1 115 ? -36.789 0.313 42.863 1.00 80.94 115 PHE A O 1
ATOM 912 N N . MET A 1 116 ? -37.097 -0.882 44.752 1.00 83.06 116 MET A N 1
ATOM 913 C CA . MET A 1 116 ? -35.915 -1.727 44.586 1.00 83.06 116 MET A CA 1
ATOM 914 C C . MET A 1 116 ? -36.013 -2.604 43.334 1.00 83.06 116 MET A C 1
ATOM 916 O O . MET A 1 116 ? -35.042 -2.687 42.591 1.00 83.06 116 MET A O 1
ATOM 920 N N . ASP A 1 117 ? -37.182 -3.175 43.039 1.00 87.25 117 ASP A N 1
ATOM 921 C CA . ASP A 1 117 ? -37.410 -3.996 41.844 1.00 87.25 117 ASP A CA 1
ATOM 922 C C . ASP A 1 117 ? -37.245 -3.173 40.557 1.00 87.25 117 ASP A C 1
ATOM 924 O O . ASP A 1 117 ? -36.508 -3.567 39.654 1.00 87.25 117 ASP A O 1
ATOM 928 N N . ASN A 1 118 ? -37.850 -1.980 40.497 1.00 86.06 118 ASN A N 1
ATOM 929 C CA . ASN A 1 118 ? -37.716 -1.092 39.339 1.00 86.06 118 ASN A CA 1
ATOM 930 C C . ASN A 1 118 ? -36.287 -0.540 39.193 1.00 86.06 118 ASN A C 1
ATOM 932 O O . ASN A 1 118 ? -35.783 -0.405 38.078 1.00 86.06 118 ASN A O 1
ATOM 936 N N . LEU A 1 119 ? -35.613 -0.221 40.303 1.00 87.12 119 LEU A N 1
ATOM 937 C CA . LEU A 1 119 ? -34.223 0.237 40.285 1.00 87.12 119 LEU A CA 1
ATOM 938 C C . LEU A 1 119 ? -33.287 -0.874 39.800 1.00 87.12 119 LEU A C 1
ATOM 940 O O . LEU A 1 119 ? -32.388 -0.600 39.002 1.00 87.12 119 LEU A O 1
ATOM 944 N N . ASN A 1 120 ? -33.516 -2.112 40.243 1.00 88.00 120 ASN A N 1
ATOM 945 C CA . ASN A 1 120 ? -32.787 -3.283 39.770 1.00 88.00 120 ASN A CA 1
ATOM 946 C C . ASN A 1 120 ? -33.008 -3.483 38.267 1.00 88.00 120 ASN A C 1
ATOM 948 O O . ASN A 1 120 ? -32.031 -3.613 37.540 1.00 88.00 120 ASN A O 1
ATOM 952 N N . GLU A 1 121 ? -34.245 -3.387 37.768 1.00 92.12 121 GLU A N 1
ATOM 953 C CA . GLU A 1 121 ? -34.530 -3.517 36.331 1.00 92.12 121 GLU A CA 1
ATOM 954 C C . GLU A 1 121 ? -33.836 -2.428 35.489 1.00 92.12 121 GLU A C 1
ATOM 956 O O . GLU A 1 121 ? -33.247 -2.717 34.443 1.00 92.12 121 GLU A O 1
ATOM 961 N N . ILE A 1 122 ? -33.870 -1.167 35.937 1.00 88.94 122 ILE A N 1
ATOM 962 C CA . ILE A 1 122 ? -33.172 -0.053 35.272 1.00 88.94 122 ILE A CA 1
ATOM 963 C C . ILE A 1 122 ? -31.658 -0.300 35.272 1.00 88.94 122 ILE A C 1
ATOM 965 O O . ILE A 1 122 ? -31.000 -0.113 34.245 1.00 88.94 122 ILE A O 1
ATOM 969 N N . THR A 1 123 ? -31.111 -0.752 36.401 1.00 87.00 123 THR A N 1
ATOM 970 C CA . THR A 1 123 ? -29.682 -1.052 36.555 1.00 87.00 123 THR A CA 1
ATOM 971 C C . THR A 1 123 ? -29.256 -2.225 35.669 1.00 87.00 123 THR A C 1
ATOM 973 O O . THR A 1 123 ? -28.222 -2.142 35.002 1.00 87.00 123 THR A O 1
ATOM 976 N N . ASP A 1 124 ? -30.073 -3.274 35.579 1.00 93.00 124 ASP A N 1
ATOM 977 C CA . ASP A 1 124 ? -29.838 -4.432 34.716 1.00 93.00 124 ASP A CA 1
ATOM 978 C C . ASP A 1 124 ? -29.832 -4.031 33.240 1.00 93.00 124 ASP A C 1
ATOM 980 O O . ASP A 1 124 ? -28.900 -4.369 32.507 1.00 93.00 124 ASP A O 1
ATOM 984 N N . LYS A 1 125 ? -30.813 -3.237 32.795 1.00 94.00 125 LYS A N 1
ATOM 985 C CA . LYS A 1 125 ? -30.862 -2.728 31.414 1.00 94.00 125 LYS A CA 1
ATOM 986 C C . LYS A 1 125 ? -29.678 -1.814 31.092 1.00 94.00 125 LYS A C 1
ATOM 988 O O . LYS A 1 125 ? -29.095 -1.919 30.011 1.00 94.00 125 LYS A O 1
ATOM 993 N N . LYS A 1 126 ? -29.264 -0.962 32.035 1.00 91.62 126 LYS A N 1
ATOM 994 C CA . LYS A 1 126 ? -28.059 -0.126 31.905 1.00 91.62 126 LYS A CA 1
ATOM 995 C C . LYS A 1 126 ? -26.801 -0.983 31.762 1.00 91.62 126 LYS A C 1
ATOM 997 O O . LYS A 1 126 ? -25.983 -0.725 30.881 1.00 91.62 126 LYS A O 1
ATOM 1002 N N . SER A 1 127 ? -26.668 -2.029 32.575 1.00 92.25 127 SER A N 1
ATOM 1003 C CA . SER A 1 127 ? -25.566 -2.995 32.499 1.00 92.25 127 SER A CA 1
ATOM 1004 C C . SER A 1 127 ? -25.538 -3.726 31.149 1.00 92.25 127 SER A C 1
ATOM 1006 O O . SER A 1 127 ? -24.493 -3.796 30.497 1.00 92.25 127 SER A O 1
ATOM 1008 N N . GLN A 1 128 ? -26.698 -4.177 30.658 1.00 93.81 128 GLN A N 1
ATOM 1009 C CA . GLN A 1 128 ? -26.834 -4.778 29.327 1.00 93.81 128 GLN A CA 1
ATOM 1010 C C . GLN A 1 128 ? -26.434 -3.803 28.210 1.00 93.81 128 GLN A C 1
ATOM 1012 O O . GLN A 1 128 ? -25.717 -4.193 27.288 1.00 93.81 128 GLN A O 1
ATOM 1017 N N . ALA A 1 129 ? -26.827 -2.529 28.303 1.00 93.19 129 ALA A N 1
ATOM 1018 C CA . ALA A 1 129 ? -26.437 -1.502 27.336 1.00 93.19 129 ALA A CA 1
ATOM 1019 C C . ALA A 1 129 ? -24.917 -1.255 27.327 1.00 93.19 129 ALA A C 1
ATOM 1021 O O . ALA A 1 129 ? -24.320 -1.124 26.258 1.00 93.19 129 ALA A O 1
ATOM 1022 N N . ILE A 1 130 ? -24.265 -1.258 28.496 1.00 91.06 130 ILE A N 1
ATOM 1023 C CA . ILE A 1 130 ? -22.799 -1.164 28.603 1.00 91.06 130 ILE A CA 1
ATOM 1024 C C . ILE A 1 130 ? -22.127 -2.394 27.977 1.00 91.06 130 ILE A C 1
ATOM 1026 O O . ILE A 1 130 ? -21.142 -2.255 27.249 1.00 91.06 130 ILE A O 1
ATOM 1030 N N . SER A 1 131 ? -22.662 -3.595 28.213 1.00 93.00 131 SER A N 1
ATOM 1031 C CA . SER A 1 131 ? -22.163 -4.824 27.585 1.00 93.00 131 SER A CA 1
ATOM 1032 C C . SER A 1 131 ? -22.290 -4.772 26.056 1.00 93.00 131 SER A C 1
ATOM 1034 O O . SER A 1 131 ? -21.326 -5.054 25.342 1.00 93.00 131 SER A O 1
ATOM 1036 N N . ALA A 1 132 ? -23.434 -4.312 25.539 1.00 95.06 132 ALA A N 1
ATOM 1037 C CA . ALA A 1 132 ? -23.647 -4.110 24.107 1.00 95.06 132 ALA A CA 1
ATOM 1038 C C . ALA A 1 132 ? -22.682 -3.068 23.510 1.00 95.06 132 ALA A C 1
ATOM 1040 O O . ALA A 1 132 ? -22.130 -3.284 22.426 1.00 95.06 132 ALA A O 1
ATOM 1041 N N . LEU A 1 133 ? -22.410 -1.973 24.231 1.00 94.19 133 LEU A N 1
ATOM 1042 C CA . LEU A 1 133 ? -21.397 -0.991 23.841 1.00 94.19 133 LEU A CA 1
ATOM 1043 C C . LEU A 1 133 ? -20.000 -1.624 23.777 1.00 94.19 133 LEU A C 1
ATOM 1045 O O . LEU A 1 133 ? -19.280 -1.402 22.809 1.00 94.19 133 LEU A O 1
ATOM 1049 N N . SER A 1 134 ? -19.627 -2.457 24.752 1.00 92.81 134 SER A N 1
ATOM 1050 C CA . SER A 1 134 ? -18.348 -3.180 24.729 1.00 92.81 134 SER A CA 1
ATOM 1051 C C . SER A 1 134 ? -18.213 -4.072 23.491 1.00 92.81 134 SER A C 1
ATOM 1053 O O . SER A 1 134 ? -17.178 -4.046 22.828 1.00 92.81 134 SER A O 1
ATOM 1055 N N . ASN A 1 135 ? -19.261 -4.819 23.136 1.00 92.88 135 ASN A N 1
ATOM 1056 C CA . ASN A 1 135 ? -19.273 -5.649 21.925 1.00 92.88 135 ASN A CA 1
ATOM 1057 C C . ASN A 1 135 ? -19.153 -4.801 20.650 1.00 92.88 135 ASN A C 1
ATOM 1059 O O . ASN A 1 135 ? -18.436 -5.171 19.723 1.00 92.88 135 ASN A O 1
ATOM 1063 N N . THR A 1 136 ? -19.801 -3.634 20.629 1.00 94.94 136 THR A N 1
ATOM 1064 C CA . THR A 1 136 ? -19.716 -2.676 19.518 1.00 94.94 136 THR A CA 1
ATOM 1065 C C . THR A 1 136 ? -18.297 -2.128 19.356 1.00 94.94 136 THR A C 1
ATOM 1067 O O . THR A 1 136 ? -17.795 -2.042 18.239 1.00 94.94 136 THR A O 1
ATOM 1070 N N . LEU A 1 137 ? -17.615 -1.804 20.459 1.00 93.94 137 LEU A N 1
ATOM 1071 C CA . LEU A 1 137 ? -16.224 -1.340 20.433 1.00 93.94 137 LEU A CA 1
ATOM 1072 C C . LEU A 1 137 ? -15.260 -2.426 19.935 1.00 93.94 137 LEU A C 1
ATOM 1074 O O . LEU A 1 137 ? -14.345 -2.116 19.176 1.00 93.94 137 LEU A O 1
ATOM 1078 N N . LEU A 1 138 ? -15.473 -3.691 20.315 1.00 91.19 138 LEU A N 1
ATOM 1079 C CA . LEU A 1 138 ? -14.677 -4.817 19.808 1.00 91.19 138 LEU A CA 1
ATOM 1080 C C . LEU A 1 138 ? -14.873 -5.025 18.300 1.00 91.19 138 LEU A C 1
ATOM 1082 O O . LEU A 1 138 ? -13.895 -5.229 17.582 1.00 91.19 138 LEU A O 1
ATOM 1086 N N . ALA A 1 139 ? -16.112 -4.931 17.810 1.00 94.62 139 ALA A N 1
ATOM 1087 C CA . ALA A 1 139 ? -16.394 -4.994 16.377 1.00 94.62 139 ALA A CA 1
ATOM 1088 C C . ALA A 1 139 ? -15.711 -3.839 15.623 1.00 94.62 139 ALA A C 1
ATOM 1090 O O . ALA A 1 139 ? -14.978 -4.079 14.667 1.00 94.62 139 ALA A O 1
ATOM 1091 N N . ALA A 1 140 ? -15.844 -2.607 16.128 1.00 95.00 140 ALA A N 1
ATOM 1092 C CA . ALA A 1 140 ? -15.198 -1.432 15.548 1.00 95.00 140 ALA A CA 1
ATOM 1093 C C . ALA A 1 140 ? -13.665 -1.560 15.517 1.00 95.00 140 ALA A C 1
ATOM 1095 O O . ALA A 1 140 ? -13.027 -1.163 14.546 1.00 95.00 140 ALA A O 1
ATOM 1096 N N . GLN A 1 141 ? -13.056 -2.153 16.548 1.00 90.50 141 GLN A N 1
ATOM 1097 C CA . GLN A 1 141 ? -11.620 -2.434 16.555 1.00 90.50 141 GLN A CA 1
ATOM 1098 C C . GLN A 1 141 ? -11.221 -3.401 15.428 1.00 90.50 141 GLN A C 1
ATOM 1100 O O . GLN A 1 141 ? -10.205 -3.180 14.763 1.00 90.50 141 GLN A O 1
ATOM 1105 N N . GLY A 1 142 ? -12.016 -4.451 15.201 1.00 91.25 142 GLY A N 1
ATOM 1106 C CA . GLY A 1 142 ? -11.827 -5.377 14.084 1.00 91.25 142 GLY A CA 1
ATOM 1107 C C . GLY A 1 142 ? -11.949 -4.685 12.724 1.00 91.25 142 GLY A C 1
ATOM 1108 O O . GLY A 1 142 ? -11.096 -4.881 11.856 1.00 91.25 142 GLY A O 1
ATOM 1109 N N . ASP A 1 143 ? -12.945 -3.813 12.569 1.00 93.38 143 ASP A N 1
ATOM 1110 C CA . ASP A 1 143 ? -13.160 -3.041 11.342 1.00 93.38 143 ASP A CA 1
ATOM 1111 C C . ASP A 1 143 ? -11.992 -2.093 11.052 1.00 93.38 143 ASP A C 1
ATOM 1113 O O . ASP A 1 143 ? -11.527 -2.016 9.916 1.00 93.38 143 ASP A O 1
ATOM 1117 N N . LEU A 1 144 ? -11.459 -1.405 12.068 1.00 92.88 144 LEU A N 1
ATOM 1118 C CA . LEU A 1 144 ? -10.290 -0.529 11.920 1.00 92.88 144 LEU A CA 1
ATOM 1119 C C . LEU A 1 144 ? -9.057 -1.296 11.428 1.00 92.88 144 LEU A C 1
ATOM 1121 O O . LEU A 1 144 ? -8.362 -0.832 10.521 1.00 92.88 144 LEU A O 1
ATOM 1125 N N . TYR A 1 145 ? -8.824 -2.492 11.973 1.00 90.12 145 TYR A N 1
ATOM 1126 C CA . TYR A 1 145 ? -7.749 -3.372 11.517 1.00 90.12 145 TYR A CA 1
ATOM 1127 C C . TYR A 1 145 ? -7.956 -3.826 10.068 1.00 90.12 145 TYR A C 1
ATOM 1129 O O . TYR A 1 145 ? -7.044 -3.722 9.244 1.00 90.12 145 TYR A O 1
ATOM 1137 N N . SER A 1 146 ? -9.163 -4.287 9.732 1.00 90.69 146 SER A N 1
ATOM 1138 C CA . SER A 1 146 ? -9.483 -4.739 8.376 1.00 90.69 146 SER A CA 1
ATOM 1139 C C . SER A 1 146 ? -9.375 -3.606 7.352 1.00 90.69 146 SER A C 1
ATOM 1141 O O . SER A 1 146 ? -8.868 -3.815 6.249 1.00 90.69 146 SER A O 1
ATOM 1143 N N . ASN A 1 147 ? -9.829 -2.403 7.702 1.00 93.25 147 ASN A N 1
ATOM 1144 C CA . ASN A 1 147 ? -9.757 -1.231 6.834 1.00 93.25 147 ASN A CA 1
ATOM 1145 C C . ASN A 1 147 ? -8.308 -0.828 6.550 1.00 93.25 147 ASN A C 1
ATOM 1147 O O . ASN A 1 147 ? -7.963 -0.535 5.407 1.00 93.25 147 ASN A O 1
ATOM 1151 N N . GLU A 1 148 ? -7.438 -0.872 7.557 1.00 91.12 148 GLU A N 1
ATOM 1152 C CA . GLU A 1 148 ? -6.013 -0.603 7.366 1.00 91.12 148 GLU A CA 1
ATOM 1153 C C . GLU A 1 148 ? -5.344 -1.640 6.459 1.00 91.12 148 GLU A C 1
ATOM 1155 O O . GLU A 1 148 ? -4.593 -1.270 5.554 1.00 91.12 148 GLU A O 1
ATOM 1160 N N . LEU A 1 149 ? -5.640 -2.931 6.642 1.00 91.88 149 LEU A N 1
ATOM 1161 C CA . LEU A 1 149 ? -5.137 -3.969 5.739 1.00 91.88 149 LEU A CA 1
ATOM 1162 C C . LEU A 1 149 ? -5.599 -3.734 4.298 1.00 91.88 149 LEU A C 1
ATOM 1164 O O . LEU A 1 149 ? -4.786 -3.804 3.376 1.00 91.88 149 LEU A O 1
ATOM 1168 N N . ASN A 1 150 ? -6.871 -3.388 4.095 1.00 93.25 150 ASN A N 1
ATOM 1169 C CA . ASN A 1 150 ? -7.395 -3.054 2.772 1.00 93.25 150 ASN A CA 1
ATOM 1170 C C . ASN A 1 150 ? -6.666 -1.846 2.162 1.00 93.25 150 ASN A C 1
ATOM 1172 O O . ASN A 1 150 ? -6.270 -1.888 0.997 1.00 93.25 150 ASN A O 1
ATOM 1176 N N . ASN A 1 151 ? -6.412 -0.794 2.943 1.00 92.00 151 ASN A N 1
ATOM 1177 C CA . ASN A 1 151 ? -5.664 0.382 2.488 1.00 92.00 151 ASN A CA 1
ATOM 1178 C C . ASN A 1 151 ? -4.226 0.033 2.073 1.00 92.00 151 ASN A C 1
ATOM 1180 O O . ASN A 1 151 ? -3.729 0.518 1.048 1.00 92.00 151 ASN A O 1
ATOM 1184 N N . ARG A 1 152 ? -3.562 -0.850 2.825 1.00 93.62 152 ARG A N 1
ATOM 1185 C CA . ARG A 1 152 ? -2.221 -1.352 2.493 1.00 93.62 152 ARG A CA 1
ATOM 1186 C C . ARG A 1 152 ? -2.223 -2.189 1.218 1.00 93.62 152 ARG A C 1
ATOM 1188 O O . ARG A 1 152 ? -1.385 -1.959 0.348 1.00 93.62 152 ARG A O 1
ATOM 1195 N N . ILE A 1 153 ? -3.188 -3.095 1.059 1.00 93.75 153 ILE A N 1
ATOM 1196 C CA . ILE A 1 153 ? -3.359 -3.900 -0.162 1.00 93.75 153 ILE A CA 1
ATOM 1197 C C . ILE A 1 153 ? -3.609 -3.000 -1.376 1.00 93.75 153 ILE A C 1
ATOM 1199 O O . ILE A 1 153 ? -2.990 -3.195 -2.422 1.00 93.75 153 ILE A O 1
ATOM 1203 N N . ASN A 1 154 ? -4.451 -1.975 -1.237 1.00 93.75 154 ASN A N 1
ATOM 1204 C CA . ASN A 1 154 ? -4.713 -1.007 -2.302 1.00 93.75 154 ASN A CA 1
ATOM 1205 C C . ASN A 1 154 ? -3.441 -0.249 -2.704 1.00 93.75 154 ASN A C 1
ATOM 1207 O O . ASN A 1 154 ? -3.168 -0.085 -3.894 1.00 93.75 154 ASN A O 1
ATOM 1211 N N . SER A 1 155 ? -2.625 0.149 -1.725 1.00 93.69 155 SER A N 1
ATOM 1212 C CA . SER A 1 155 ? -1.338 0.811 -1.968 1.00 93.69 155 SER A CA 1
ATOM 1213 C C . SER A 1 155 ? -0.351 -0.109 -2.697 1.00 93.69 155 SER A C 1
ATOM 1215 O O . SER A 1 155 ? 0.273 0.303 -3.675 1.00 93.69 155 SER A O 1
ATOM 1217 N N . ILE A 1 156 ? -0.254 -1.378 -2.286 1.00 95.50 156 ILE A N 1
ATOM 1218 C CA . ILE A 1 156 ? 0.567 -2.397 -2.962 1.00 95.50 156 ILE A CA 1
ATOM 1219 C C . ILE A 1 156 ? 0.082 -2.622 -4.395 1.00 95.50 156 ILE A C 1
ATOM 1221 O O . ILE A 1 156 ? 0.898 -2.663 -5.312 1.00 95.50 156 ILE A O 1
ATOM 1225 N N . SER A 1 157 ? -1.231 -2.734 -4.603 1.00 94.12 157 SER A N 1
ATOM 1226 C CA . SER A 1 157 ? -1.831 -2.900 -5.929 1.00 94.12 157 SER A CA 1
ATOM 1227 C C . SER A 1 157 ? -1.495 -1.720 -6.843 1.00 94.12 157 SER A C 1
ATOM 1229 O O . SER A 1 157 ? -1.040 -1.909 -7.970 1.00 94.12 157 SER A O 1
ATOM 1231 N N . PHE A 1 158 ? -1.611 -0.489 -6.337 1.00 94.94 158 PHE A N 1
ATOM 1232 C CA . PHE A 1 158 ? -1.207 0.712 -7.063 1.00 94.94 158 PHE A CA 1
ATOM 1233 C C . PHE A 1 158 ? 0.281 0.691 -7.452 1.00 94.94 158 PHE A C 1
ATOM 1235 O O . PHE A 1 158 ? 0.610 0.870 -8.626 1.00 94.94 158 PHE A O 1
ATOM 1242 N N . LEU A 1 159 ? 1.178 0.410 -6.500 1.00 95.50 159 LEU A N 1
ATOM 1243 C CA . LEU A 1 159 ? 2.621 0.320 -6.757 1.00 95.50 159 LEU A CA 1
ATOM 1244 C C . LEU A 1 159 ? 2.963 -0.799 -7.750 1.00 95.50 159 LEU A C 1
ATOM 1246 O O . LEU A 1 159 ? 3.806 -0.612 -8.626 1.00 95.50 159 LEU A O 1
ATOM 1250 N N . ASN A 1 160 ? 2.290 -1.948 -7.657 1.00 94.44 160 ASN A N 1
ATOM 1251 C CA . ASN A 1 160 ? 2.473 -3.063 -8.581 1.00 94.44 160 ASN A CA 1
ATOM 1252 C C . ASN A 1 160 ? 2.029 -2.702 -10.008 1.00 94.44 160 ASN A C 1
ATOM 1254 O O . ASN A 1 160 ? 2.745 -3.002 -10.966 1.00 94.44 160 ASN A O 1
ATOM 1258 N N . ASN A 1 161 ? 0.902 -2.000 -10.150 1.00 94.56 161 ASN A N 1
ATOM 1259 C CA . ASN A 1 161 ? 0.422 -1.511 -11.440 1.00 94.56 161 ASN A CA 1
ATOM 1260 C C . ASN A 1 161 ? 1.398 -0.503 -12.060 1.00 94.56 161 ASN A C 1
ATOM 1262 O O . ASN A 1 161 ? 1.714 -0.614 -13.245 1.00 94.56 161 ASN A O 1
ATOM 1266 N N . LEU A 1 162 ? 1.936 0.433 -11.267 1.00 95.06 162 LEU A N 1
ATOM 1267 C CA . LEU A 1 162 ? 2.970 1.361 -11.734 1.00 95.06 162 LEU A CA 1
ATOM 1268 C C . LEU A 1 162 ? 4.250 0.630 -12.160 1.00 95.06 162 LEU A C 1
ATOM 1270 O O . LEU A 1 162 ? 4.774 0.898 -13.241 1.00 95.06 162 LEU A O 1
ATOM 1274 N N . ASN A 1 163 ? 4.723 -0.324 -11.351 1.00 93.88 163 ASN A N 1
ATOM 1275 C CA . ASN A 1 163 ? 5.900 -1.134 -11.670 1.00 93.88 163 ASN A CA 1
ATOM 1276 C C . ASN A 1 163 ? 5.700 -1.905 -12.984 1.00 93.88 163 ASN A C 1
ATOM 1278 O O . ASN A 1 163 ? 6.560 -1.886 -13.861 1.00 93.88 163 ASN A O 1
ATOM 1282 N N . SER A 1 164 ? 4.540 -2.539 -13.156 1.00 93.75 164 SER A N 1
ATOM 1283 C CA . SER A 1 164 ? 4.192 -3.275 -14.375 1.00 93.75 164 SER A CA 1
ATOM 1284 C C . SER A 1 164 ? 4.104 -2.356 -15.594 1.00 93.75 164 SER A C 1
ATOM 1286 O O . SER A 1 164 ? 4.644 -2.684 -16.649 1.00 93.75 164 SER A O 1
ATOM 1288 N N . ALA A 1 165 ? 3.484 -1.181 -15.460 1.00 93.31 165 ALA A N 1
ATOM 1289 C CA . ALA A 1 165 ? 3.395 -0.199 -16.537 1.00 93.31 165 ALA A CA 1
ATOM 1290 C C . ALA A 1 165 ? 4.780 0.307 -16.976 1.00 93.31 165 ALA A C 1
ATOM 1292 O O . ALA A 1 165 ? 5.056 0.356 -18.177 1.00 93.31 165 ALA A O 1
ATOM 1293 N N . MET A 1 166 ? 5.668 0.624 -16.026 1.00 94.06 166 MET A N 1
ATOM 1294 C CA . MET A 1 166 ? 7.043 1.032 -16.335 1.00 94.06 166 MET A CA 1
ATOM 1295 C C . MET A 1 166 ? 7.834 -0.097 -16.996 1.00 94.06 166 MET A C 1
ATOM 1297 O O . MET A 1 166 ? 8.454 0.129 -18.032 1.00 94.06 166 MET A O 1
ATOM 1301 N N . ASN A 1 167 ? 7.763 -1.321 -16.465 1.00 93.69 167 ASN A N 1
ATOM 1302 C CA . ASN A 1 167 ? 8.446 -2.477 -17.051 1.00 93.69 167 ASN A CA 1
ATOM 1303 C C . ASN A 1 167 ? 7.964 -2.779 -18.472 1.00 93.69 167 ASN A C 1
ATOM 1305 O O . ASN A 1 167 ? 8.779 -3.018 -19.360 1.00 93.69 167 ASN A O 1
ATOM 1309 N N . ASN A 1 168 ? 6.658 -2.690 -18.723 1.00 94.56 168 ASN A N 1
ATOM 1310 C CA . ASN A 1 168 ? 6.113 -2.844 -20.069 1.00 94.56 168 ASN A CA 1
ATOM 1311 C C . ASN A 1 168 ? 6.611 -1.746 -21.015 1.00 94.56 168 ASN A C 1
ATOM 1313 O O . ASN A 1 168 ? 6.943 -2.028 -22.163 1.00 94.56 168 ASN A O 1
ATOM 1317 N N . ASN A 1 169 ? 6.698 -0.499 -20.549 1.00 91.75 169 ASN A N 1
ATOM 1318 C CA . ASN A 1 169 ? 7.213 0.606 -21.352 1.00 91.75 169 ASN A CA 1
ATOM 1319 C C . ASN A 1 169 ? 8.698 0.408 -21.717 1.00 91.75 169 ASN A C 1
ATOM 1321 O O . ASN A 1 169 ? 9.056 0.503 -22.893 1.00 91.75 169 ASN A O 1
ATOM 1325 N N . ILE A 1 170 ? 9.520 0.027 -20.733 1.00 93.56 170 ILE A N 1
ATOM 1326 C CA . ILE A 1 170 ? 10.930 -0.347 -20.910 1.00 93.56 170 ILE A CA 1
ATOM 1327 C C . ILE A 1 170 ? 11.050 -1.455 -21.962 1.00 93.56 170 ILE A C 1
ATOM 1329 O O . ILE A 1 170 ? 11.751 -1.284 -22.959 1.00 93.56 170 ILE A O 1
ATOM 1333 N N . LEU A 1 171 ? 10.314 -2.560 -21.790 1.00 93.62 171 LEU A N 1
ATOM 1334 C CA . LEU A 1 171 ? 10.333 -3.693 -22.719 1.00 93.62 171 LEU A CA 1
ATOM 1335 C C . LEU A 1 171 ? 9.889 -3.291 -24.127 1.00 93.62 171 LEU A C 1
ATOM 1337 O O . LEU A 1 171 ? 10.515 -3.703 -25.100 1.00 93.62 171 LEU A O 1
ATOM 1341 N N . ASN A 1 172 ? 8.855 -2.461 -24.260 1.00 93.06 172 ASN A N 1
ATOM 1342 C CA . ASN A 1 172 ? 8.369 -1.999 -25.558 1.00 93.06 172 ASN A CA 1
ATOM 1343 C C . ASN A 1 172 ? 9.426 -1.180 -26.306 1.00 93.06 172 ASN A C 1
ATOM 1345 O O . ASN A 1 172 ? 9.679 -1.444 -27.483 1.00 93.06 172 ASN A O 1
ATOM 1349 N N . PHE A 1 173 ? 10.077 -0.223 -25.641 1.00 93.38 173 PHE A N 1
ATOM 1350 C CA . PHE A 1 173 ? 11.124 0.581 -26.273 1.00 93.38 173 PHE A CA 1
ATOM 1351 C C . PHE A 1 173 ? 12.376 -0.233 -26.590 1.00 93.38 173 PHE A C 1
ATOM 1353 O O . PHE A 1 173 ? 12.957 -0.081 -27.667 1.00 93.38 173 PHE A O 1
ATOM 1360 N N . THR A 1 174 ? 12.759 -1.140 -25.696 1.00 92.25 174 THR A N 1
ATOM 1361 C CA . THR A 1 174 ? 13.842 -2.097 -25.925 1.00 92.25 174 THR A CA 1
ATOM 1362 C C . THR A 1 174 ? 13.552 -2.999 -27.132 1.00 92.25 174 THR A C 1
ATOM 1364 O O . THR A 1 174 ? 14.395 -3.112 -28.023 1.00 92.25 174 THR A O 1
ATOM 1367 N N . ASN A 1 175 ? 12.350 -3.570 -27.230 1.00 91.50 175 ASN A N 1
ATOM 1368 C CA . ASN A 1 175 ? 11.940 -4.399 -28.366 1.00 91.50 175 ASN A CA 1
ATOM 1369 C C . ASN A 1 175 ? 11.894 -3.597 -29.672 1.00 91.50 175 ASN A C 1
ATOM 1371 O O . ASN A 1 175 ? 12.348 -4.074 -30.711 1.00 91.50 175 ASN A O 1
ATOM 1375 N N . ALA A 1 176 ? 11.402 -2.358 -29.630 1.00 90.44 176 ALA A N 1
ATOM 1376 C CA . ALA A 1 176 ? 11.394 -1.475 -30.792 1.00 90.44 176 ALA A CA 1
ATOM 1377 C C . ALA A 1 176 ? 12.820 -1.150 -31.273 1.00 90.44 176 ALA A C 1
ATOM 1379 O O . ALA A 1 176 ? 13.097 -1.214 -32.473 1.00 90.44 176 ALA A O 1
ATOM 1380 N N . ALA A 1 177 ? 13.754 -0.882 -30.354 1.00 90.19 177 ALA A N 1
ATOM 1381 C CA . ALA A 1 177 ? 15.161 -0.698 -30.698 1.00 90.19 177 ALA A CA 1
ATOM 1382 C C . ALA A 1 177 ? 15.751 -1.975 -31.327 1.00 90.19 177 ALA A C 1
ATOM 1384 O O . ALA A 1 177 ? 16.448 -1.900 -32.340 1.00 90.19 177 ALA A O 1
ATOM 1385 N N . MET A 1 178 ? 15.415 -3.154 -30.799 1.00 90.00 178 MET A N 1
ATOM 1386 C CA . MET A 1 178 ? 15.871 -4.438 -31.342 1.00 90.00 178 MET A CA 1
ATOM 1387 C C . MET A 1 178 ? 15.314 -4.714 -32.747 1.00 90.00 178 MET A C 1
ATOM 1389 O O . MET A 1 178 ? 16.036 -5.205 -33.620 1.00 90.00 178 MET A O 1
ATOM 1393 N N . ASN A 1 179 ? 14.070 -4.317 -33.015 1.00 90.88 179 ASN A N 1
ATOM 1394 C CA . ASN A 1 179 ? 13.475 -4.384 -34.350 1.00 90.88 179 ASN A CA 1
ATOM 1395 C C . ASN A 1 179 ? 14.187 -3.450 -35.340 1.00 90.88 179 ASN A C 1
ATOM 1397 O O . ASN A 1 179 ? 14.478 -3.865 -36.464 1.00 90.88 179 ASN A O 1
ATOM 1401 N N . ASN A 1 180 ? 14.551 -2.231 -34.923 1.00 89.06 180 ASN A N 1
ATOM 1402 C CA . ASN A 1 180 ? 15.342 -1.314 -35.754 1.00 89.06 180 ASN A CA 1
ATOM 1403 C C . ASN A 1 180 ? 16.715 -1.902 -36.097 1.00 89.06 180 ASN A C 1
ATOM 1405 O O . ASN A 1 180 ? 17.146 -1.853 -37.249 1.00 89.06 180 ASN A O 1
ATOM 1409 N N . SER A 1 181 ? 17.375 -2.516 -35.115 1.00 88.75 181 SER A N 1
ATOM 1410 C CA . SER A 1 181 ? 18.648 -3.210 -35.316 1.00 88.75 181 SER A CA 1
ATOM 1411 C C . SER A 1 181 ? 18.518 -4.368 -36.301 1.00 88.75 181 SER A C 1
ATOM 1413 O O . SER A 1 181 ? 19.312 -4.493 -37.232 1.00 88.75 181 SER A O 1
ATOM 1415 N N . THR A 1 182 ? 17.472 -5.180 -36.150 1.00 88.31 182 THR A N 1
ATOM 1416 C CA . THR A 1 182 ? 17.170 -6.296 -37.053 1.00 88.31 182 THR A CA 1
ATOM 1417 C C . THR A 1 182 ? 16.926 -5.807 -38.481 1.00 88.31 182 THR A C 1
ATOM 1419 O O . THR A 1 182 ? 17.504 -6.351 -39.420 1.00 88.31 182 THR A O 1
ATOM 1422 N N . SER A 1 183 ? 16.143 -4.739 -38.656 1.00 89.12 183 SER A N 1
ATOM 1423 C CA . SER A 1 183 ? 15.905 -4.113 -39.961 1.00 89.12 183 SER A CA 1
ATOM 1424 C C . SER A 1 183 ? 17.205 -3.625 -40.613 1.00 89.12 183 SER A C 1
ATOM 1426 O O . SER A 1 183 ? 17.487 -3.961 -41.765 1.00 89.12 183 SER A O 1
ATOM 1428 N N . GLY A 1 184 ? 18.057 -2.921 -39.857 1.00 86.31 184 GLY A N 1
ATOM 1429 C CA . GLY A 1 184 ? 19.363 -2.462 -40.337 1.00 86.31 184 GLY A CA 1
ATOM 1430 C C . GLY A 1 184 ? 20.310 -3.611 -40.697 1.00 86.31 184 GLY A C 1
ATOM 1431 O O . GLY A 1 184 ? 20.979 -3.567 -41.728 1.00 86.31 184 GLY A O 1
ATOM 1432 N N . ASN A 1 185 ? 20.331 -4.679 -39.898 1.00 87.06 185 ASN A N 1
ATOM 1433 C CA . ASN A 1 185 ? 21.110 -5.885 -40.184 1.00 87.06 185 ASN A CA 1
ATOM 1434 C C . ASN A 1 185 ? 20.622 -6.605 -41.449 1.00 87.06 185 ASN A C 1
ATOM 1436 O O . ASN A 1 185 ? 21.442 -7.023 -42.269 1.00 87.06 185 ASN A O 1
ATOM 1440 N N . ASN A 1 186 ? 19.305 -6.706 -41.642 1.00 87.25 186 ASN A N 1
ATOM 1441 C CA . ASN A 1 186 ? 18.711 -7.291 -42.843 1.00 87.25 186 ASN A CA 1
ATOM 1442 C C . ASN A 1 186 ? 19.047 -6.463 -44.087 1.00 87.25 186 ASN A C 1
ATOM 1444 O O . ASN A 1 186 ? 19.462 -7.023 -45.101 1.00 87.25 186 ASN A O 1
ATOM 1448 N N . TYR A 1 187 ? 18.942 -5.135 -43.997 1.00 87.12 187 TYR A N 1
ATOM 1449 C CA . TYR A 1 187 ? 19.362 -4.233 -45.068 1.00 87.12 187 TYR A CA 1
ATOM 1450 C C . TYR A 1 187 ? 20.844 -4.425 -45.414 1.00 87.12 187 TYR A C 1
ATOM 1452 O O . TYR A 1 187 ? 21.184 -4.632 -46.578 1.00 87.12 187 TYR A O 1
ATOM 1460 N N . ASN A 1 188 ? 21.719 -4.434 -44.406 1.00 85.88 188 ASN A N 1
ATOM 1461 C CA . ASN A 1 188 ? 23.155 -4.624 -44.587 1.00 85.88 188 ASN A CA 1
ATOM 1462 C C . ASN A 1 188 ? 23.493 -5.979 -45.233 1.00 85.88 188 ASN A C 1
ATOM 1464 O O . ASN A 1 188 ? 24.326 -6.041 -46.138 1.00 85.88 188 ASN A O 1
ATOM 1468 N N . SER A 1 189 ? 22.833 -7.055 -44.796 1.00 85.00 189 SER A N 1
ATOM 1469 C CA . SER A 1 189 ? 22.979 -8.398 -45.371 1.00 85.00 189 SER A CA 1
ATOM 1470 C C . SER A 1 189 ? 22.545 -8.430 -46.842 1.00 85.00 189 SER A C 1
ATOM 1472 O O . SER A 1 189 ? 23.291 -8.888 -47.710 1.00 85.00 189 SER A O 1
ATOM 1474 N N . ASN A 1 190 ? 21.381 -7.854 -47.156 1.00 84.69 190 ASN A N 1
ATOM 1475 C CA . ASN A 1 190 ? 20.864 -7.781 -48.522 1.00 84.69 190 ASN A CA 1
ATOM 1476 C C . ASN A 1 190 ? 21.758 -6.930 -49.436 1.00 84.69 190 ASN A C 1
ATOM 1478 O O . ASN A 1 190 ? 22.050 -7.338 -50.559 1.00 84.69 190 ASN A O 1
ATOM 1482 N N . ALA A 1 191 ? 22.246 -5.785 -48.951 1.00 81.31 191 ALA A N 1
ATOM 1483 C CA . ALA A 1 191 ? 23.161 -4.918 -49.690 1.00 81.31 191 ALA A CA 1
ATOM 1484 C C . ALA A 1 191 ? 24.510 -5.607 -49.968 1.00 81.31 191 ALA A C 1
ATOM 1486 O O . ALA A 1 191 ? 25.040 -5.520 -51.081 1.00 81.31 191 ALA A O 1
ATOM 1487 N N . TYR A 1 192 ? 25.051 -6.342 -48.990 1.00 81.69 192 TYR A N 1
ATOM 1488 C CA . TYR A 1 192 ? 26.262 -7.146 -49.162 1.00 81.69 192 TYR A CA 1
ATOM 1489 C C . TYR A 1 192 ? 26.071 -8.244 -50.217 1.00 81.69 192 TYR A C 1
ATOM 1491 O O . TYR A 1 192 ? 26.894 -8.382 -51.125 1.00 81.69 192 TYR A O 1
ATOM 1499 N N . ASN A 1 193 ? 24.958 -8.980 -50.147 1.00 80.50 193 ASN A N 1
ATOM 1500 C CA . ASN A 1 193 ? 24.626 -10.034 -51.106 1.00 80.50 193 ASN A CA 1
ATOM 1501 C C . ASN A 1 193 ? 24.429 -9.479 -52.525 1.00 80.50 193 ASN A C 1
ATOM 1503 O O . ASN A 1 193 ? 24.978 -10.033 -53.478 1.00 80.50 193 ASN A O 1
ATOM 1507 N N . ALA A 1 194 ? 23.736 -8.346 -52.675 1.00 76.25 194 ALA A N 1
ATOM 1508 C CA . ALA A 1 194 ? 23.578 -7.668 -53.961 1.00 76.25 194 ALA A CA 1
ATOM 1509 C C . ALA A 1 194 ? 24.935 -7.230 -54.545 1.00 76.25 194 ALA A C 1
ATOM 1511 O O . ALA A 1 194 ? 25.222 -7.487 -55.715 1.00 76.25 194 ALA A O 1
ATOM 1512 N N . THR A 1 195 ? 25.817 -6.663 -53.716 1.00 70.88 195 THR A N 1
ATOM 1513 C CA . THR A 1 195 ? 27.164 -6.236 -54.134 1.00 70.88 195 THR A CA 1
ATOM 1514 C C . THR A 1 195 ? 28.040 -7.421 -54.559 1.00 70.88 195 THR A C 1
ATOM 1516 O O . THR A 1 195 ? 28.741 -7.347 -55.569 1.00 70.88 195 THR A O 1
ATOM 1519 N N . ASN A 1 196 ? 27.975 -8.548 -53.844 1.00 65.50 196 ASN A N 1
ATOM 1520 C CA . ASN A 1 196 ? 28.690 -9.767 -54.234 1.00 65.50 196 ASN A CA 1
ATOM 1521 C C . ASN A 1 196 ? 28.084 -10.444 -55.478 1.00 65.50 196 ASN A C 1
ATOM 1523 O O . ASN A 1 196 ? 28.830 -11.029 -56.265 1.00 65.50 196 ASN A O 1
ATOM 1527 N N . SER A 1 197 ? 26.774 -10.329 -55.717 1.00 58.78 197 SER A N 1
ATOM 1528 C CA . SER A 1 197 ? 26.128 -10.869 -56.925 1.00 58.78 197 SER A CA 1
ATOM 1529 C C . SER A 1 197 ? 26.557 -10.145 -58.214 1.00 58.78 197 SER A C 1
ATOM 1531 O O . SER A 1 197 ? 26.726 -10.781 -59.255 1.00 58.78 197 SER A O 1
ATOM 1533 N N . GLY A 1 198 ? 26.860 -8.842 -58.144 1.00 55.00 198 GLY A N 1
ATOM 1534 C CA . GLY A 1 198 ? 27.429 -8.083 -59.268 1.00 55.00 198 GLY A CA 1
ATOM 1535 C C . GLY A 1 198 ? 28.846 -8.531 -59.661 1.00 55.00 198 GLY A C 1
ATOM 1536 O O . GLY A 1 198 ? 29.247 -8.422 -60.822 1.00 55.00 198 GLY A O 1
ATOM 1537 N N . ASN A 1 199 ? 29.597 -9.116 -58.721 1.00 54.25 199 ASN A N 1
ATOM 1538 C CA . ASN A 1 199 ? 30.930 -9.662 -58.985 1.00 54.25 199 ASN A CA 1
ATOM 1539 C C . ASN A 1 199 ? 30.898 -10.974 -59.785 1.00 54.25 199 ASN A C 1
ATOM 1541 O O . ASN A 1 199 ? 31.864 -11.255 -60.493 1.00 54.25 199 ASN A O 1
ATOM 1545 N N . LEU A 1 200 ? 29.808 -11.748 -59.726 1.00 57.41 200 LEU A N 1
ATOM 1546 C CA . LEU A 1 200 ? 29.632 -12.962 -60.534 1.00 57.41 200 LEU A CA 1
ATOM 1547 C C . LEU A 1 200 ? 29.535 -12.627 -62.024 1.00 57.41 200 LEU A C 1
ATOM 1549 O O . LEU A 1 200 ? 30.284 -13.191 -62.816 1.00 57.41 200 LEU A O 1
ATOM 1553 N N . TRP A 1 201 ? 28.705 -11.649 -62.399 1.00 54.78 201 TRP A N 1
ATOM 1554 C CA . TRP A 1 201 ? 28.593 -11.191 -63.788 1.00 54.78 201 TRP A CA 1
ATOM 1555 C C . TRP A 1 201 ? 29.884 -10.551 -64.296 1.00 54.78 201 TRP A C 1
ATOM 1557 O O . TRP A 1 201 ? 30.311 -10.859 -65.403 1.00 54.78 201 TRP A O 1
ATOM 1567 N N . SER A 1 202 ? 30.563 -9.732 -63.483 1.00 53.88 202 SER A N 1
ATOM 1568 C CA . SER A 1 202 ? 31.848 -9.139 -63.888 1.00 53.88 202 SER A CA 1
ATOM 1569 C C . SER A 1 202 ? 32.947 -10.193 -64.081 1.00 53.88 202 SER A C 1
ATOM 1571 O O . SER A 1 202 ? 33.754 -10.079 -65.003 1.00 53.88 202 SER A O 1
ATOM 1573 N N . ASN A 1 203 ? 32.962 -11.245 -63.254 1.00 55.34 203 ASN A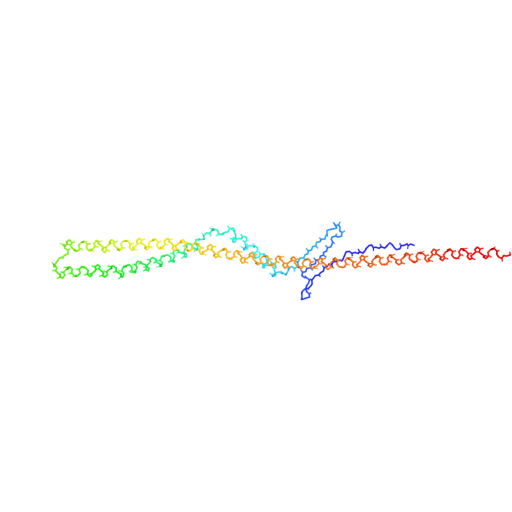 N 1
ATOM 1574 C CA . ASN A 1 203 ? 33.899 -12.354 -63.407 1.00 55.34 203 ASN A CA 1
ATOM 1575 C C . ASN A 1 203 ? 33.539 -13.235 -64.610 1.00 55.34 203 ASN A C 1
ATOM 1577 O O . ASN A 1 203 ? 34.441 -13.633 -65.337 1.00 55.34 203 ASN A O 1
ATOM 1581 N N . LEU A 1 204 ? 32.253 -13.474 -64.883 1.00 57.31 204 LEU A N 1
ATOM 1582 C CA . LEU A 1 204 ? 31.808 -14.220 -66.065 1.00 57.31 204 LEU A CA 1
ATOM 1583 C C . LEU A 1 204 ? 32.132 -13.468 -67.367 1.00 57.31 204 LEU A C 1
ATOM 1585 O O . LEU A 1 204 ? 32.653 -14.061 -68.307 1.00 57.31 204 LEU A O 1
ATOM 1589 N N . LEU A 1 205 ? 31.900 -12.151 -67.399 1.00 57.09 205 LEU A N 1
ATOM 1590 C CA . LEU A 1 205 ? 32.248 -11.281 -68.525 1.00 57.09 205 LEU A CA 1
ATOM 1591 C C . LEU A 1 205 ? 33.759 -11.198 -68.738 1.00 57.09 205 LEU A C 1
ATOM 1593 O O . LEU A 1 205 ? 34.202 -11.233 -69.880 1.00 57.09 205 LEU A O 1
ATOM 1597 N N . LYS A 1 206 ? 34.567 -11.140 -67.672 1.00 56.16 206 LYS A N 1
ATOM 1598 C CA . LYS A 1 206 ? 36.031 -11.185 -67.794 1.00 56.16 206 LYS A CA 1
ATOM 1599 C C . LYS A 1 206 ? 36.510 -12.528 -68.332 1.00 56.16 206 LYS A C 1
ATOM 1601 O O . LYS A 1 206 ? 37.290 -12.525 -69.274 1.00 56.16 206 LYS A O 1
ATOM 1606 N N . THR A 1 207 ? 36.014 -13.652 -67.815 1.00 57.50 207 THR A N 1
ATOM 1607 C CA . THR A 1 207 ? 36.363 -14.988 -68.328 1.00 57.50 207 THR A CA 1
ATOM 1608 C C . THR A 1 207 ? 35.916 -15.171 -69.781 1.00 57.50 207 THR A C 1
ATOM 1610 O O . THR A 1 207 ? 36.681 -15.687 -70.594 1.00 57.50 207 THR A O 1
ATOM 1613 N N . GLY A 1 208 ? 34.727 -14.673 -70.135 1.00 55.38 208 GLY A N 1
ATOM 1614 C CA . GLY A 1 208 ? 34.233 -14.639 -71.511 1.00 55.38 208 GLY A CA 1
ATOM 1615 C C . GLY A 1 208 ? 35.118 -13.798 -72.433 1.00 55.38 208 GLY A C 1
ATOM 1616 O O . GLY A 1 208 ? 35.477 -14.253 -73.514 1.00 55.38 208 GLY A O 1
ATOM 1617 N N . ASN A 1 209 ? 35.565 -12.619 -71.989 1.00 54.31 209 ASN A N 1
ATOM 1618 C CA . ASN A 1 209 ? 36.460 -11.765 -72.775 1.00 54.31 209 ASN A CA 1
ATOM 1619 C C . ASN A 1 209 ? 37.864 -12.373 -72.937 1.00 54.31 209 ASN A C 1
ATOM 1621 O O . ASN A 1 209 ? 38.506 -12.175 -73.967 1.00 54.31 209 ASN A O 1
ATOM 1625 N N . THR A 1 210 ? 38.349 -13.136 -71.955 1.00 57.41 210 THR A N 1
ATOM 1626 C CA . THR A 1 210 ? 39.614 -13.877 -72.077 1.00 57.41 210 THR A CA 1
ATOM 1627 C C . THR A 1 210 ? 39.493 -15.017 -73.091 1.00 57.41 210 THR A C 1
ATOM 1629 O O . THR A 1 210 ? 40.398 -15.202 -73.900 1.00 57.41 210 THR A O 1
ATOM 1632 N N . PHE A 1 211 ? 38.362 -15.732 -73.116 1.00 54.41 211 PHE A N 1
ATOM 1633 C CA . PHE A 1 211 ? 38.094 -16.776 -74.114 1.00 54.41 211 PHE A CA 1
ATOM 1634 C C . PHE A 1 211 ? 37.922 -16.213 -75.529 1.00 54.41 211 PHE A C 1
ATOM 1636 O O . PHE A 1 211 ? 38.476 -16.767 -76.475 1.00 54.41 211 PHE A O 1
ATOM 1643 N N . VAL A 1 212 ? 37.217 -15.089 -75.684 1.00 55.09 212 VAL A N 1
ATOM 1644 C CA . VAL A 1 212 ? 37.029 -14.426 -76.986 1.00 55.09 212 VAL A CA 1
ATOM 1645 C C . VAL A 1 212 ? 38.353 -13.874 -77.525 1.00 55.09 212 VAL A C 1
ATOM 1647 O O . VAL A 1 212 ? 38.650 -14.048 -78.705 1.00 55.09 212 VAL A O 1
ATOM 1650 N N . ASN A 1 213 ? 39.203 -13.290 -76.674 1.00 54.22 213 ASN A N 1
ATOM 1651 C CA . ASN A 1 213 ? 40.535 -12.843 -77.093 1.00 54.22 213 ASN A CA 1
ATOM 1652 C C . ASN A 1 213 ? 41.481 -14.017 -77.404 1.00 54.22 213 ASN A C 1
ATOM 1654 O O . ASN A 1 213 ? 42.243 -13.943 -78.369 1.00 54.22 213 ASN A O 1
ATOM 1658 N N . ALA A 1 214 ? 41.414 -15.122 -76.656 1.00 52.59 214 ALA A N 1
ATOM 1659 C CA . ALA A 1 214 ? 42.187 -16.328 -76.957 1.00 52.59 214 ALA A CA 1
ATOM 1660 C C . ALA A 1 214 ? 41.749 -16.976 -78.287 1.00 52.59 214 ALA A C 1
ATOM 1662 O O . ALA A 1 214 ? 42.596 -17.325 -79.110 1.00 52.59 214 ALA A O 1
ATOM 1663 N N . ALA A 1 215 ? 40.441 -17.050 -78.549 1.00 51.62 215 ALA A N 1
ATOM 1664 C CA . ALA A 1 215 ? 39.888 -17.564 -79.801 1.00 51.62 215 ALA A CA 1
ATOM 1665 C C . ALA A 1 215 ? 40.198 -16.651 -81.002 1.00 51.62 215 ALA A C 1
ATOM 1667 O O . ALA A 1 215 ? 40.582 -17.139 -82.063 1.00 51.62 215 ALA A O 1
ATOM 1668 N N . GLY A 1 216 ? 40.115 -15.326 -80.833 1.00 54.03 216 GLY A N 1
ATOM 1669 C CA . GLY A 1 216 ? 40.486 -14.355 -81.870 1.00 54.03 216 GLY A CA 1
ATOM 1670 C C . GLY A 1 216 ? 41.983 -14.355 -82.198 1.00 54.03 216 GLY A C 1
ATOM 1671 O O . GLY A 1 216 ? 42.371 -14.108 -83.341 1.00 54.03 216 GLY A O 1
ATOM 1672 N N . THR A 1 217 ? 42.830 -14.686 -81.220 1.00 53.00 217 THR A N 1
ATOM 1673 C CA . THR A 1 217 ? 44.274 -14.850 -81.436 1.00 53.00 217 THR A CA 1
ATOM 1674 C C . THR A 1 217 ? 44.565 -16.158 -82.176 1.00 53.00 217 THR A C 1
ATOM 1676 O O . THR A 1 217 ? 45.303 -16.136 -83.155 1.00 53.00 217 THR A O 1
ATOM 1679 N N . ALA A 1 218 ? 43.923 -17.271 -81.802 1.00 49.56 218 ALA A N 1
ATOM 1680 C CA . ALA A 1 218 ? 44.064 -18.555 -82.497 1.00 49.56 218 ALA A CA 1
ATOM 1681 C C . ALA A 1 218 ? 43.556 -18.509 -83.953 1.00 49.56 218 ALA A C 1
ATOM 1683 O O . ALA A 1 218 ? 44.223 -19.021 -84.851 1.00 49.56 218 ALA A O 1
ATOM 16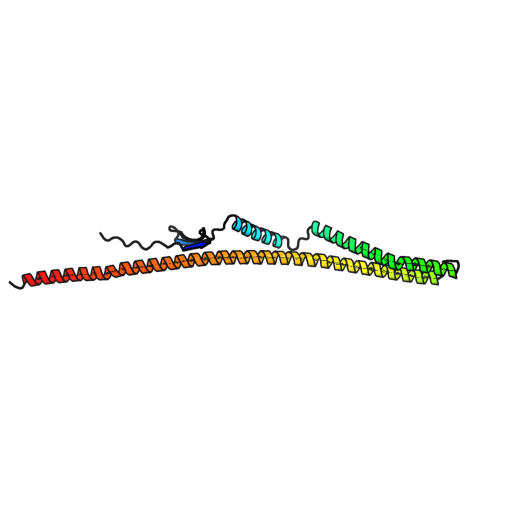84 N N . ALA A 1 219 ? 42.436 -17.827 -84.215 1.00 52.78 219 ALA A N 1
ATOM 1685 C CA . ALA A 1 219 ? 41.894 -17.667 -85.566 1.00 52.78 219 ALA A CA 1
ATOM 1686 C C . ALA A 1 219 ? 42.831 -16.866 -86.491 1.00 52.78 219 ALA A C 1
ATOM 1688 O O . ALA A 1 219 ? 43.001 -17.228 -87.653 1.00 52.78 219 ALA A O 1
ATOM 1689 N N . LYS A 1 220 ? 43.517 -15.835 -85.972 1.00 48.88 220 LYS A N 1
ATOM 1690 C CA . LYS A 1 220 ? 44.517 -15.065 -86.737 1.00 48.88 220 LYS A CA 1
ATOM 1691 C C . LYS A 1 220 ? 45.772 -15.862 -87.106 1.00 48.88 220 LYS A C 1
ATOM 1693 O O . LYS A 1 220 ? 46.458 -15.479 -88.049 1.00 48.88 220 LYS A O 1
ATOM 1698 N N . PHE A 1 221 ? 46.073 -16.949 -86.396 1.00 51.22 221 PHE A N 1
ATOM 1699 C CA . PHE A 1 221 ? 47.182 -17.846 -86.739 1.00 51.22 221 PHE A CA 1
ATOM 1700 C C . PHE A 1 221 ? 46.789 -18.958 -87.724 1.00 51.22 221 PHE A C 1
ATOM 1702 O O . PHE A 1 221 ? 47.681 -19.587 -88.284 1.00 51.22 221 PHE A O 1
ATOM 1709 N N . MET A 1 222 ? 45.493 -19.181 -87.970 1.00 51.81 222 MET A N 1
ATOM 1710 C CA . MET A 1 222 ? 44.999 -20.234 -88.872 1.00 51.81 222 MET A CA 1
ATOM 1711 C C . MET A 1 222 ? 44.611 -19.742 -90.277 1.00 51.81 222 MET A C 1
ATOM 1713 O O . MET A 1 222 ? 44.396 -20.567 -91.157 1.00 51.81 222 MET A O 1
ATOM 1717 N N . THR A 1 223 ? 44.547 -18.429 -90.522 1.00 50.41 223 THR A N 1
ATOM 1718 C CA . THR A 1 223 ? 44.242 -17.845 -91.847 1.00 50.41 223 THR A CA 1
ATOM 1719 C C . THR A 1 223 ? 45.468 -17.229 -92.532 1.00 50.41 223 THR A C 1
ATOM 1721 O O . THR A 1 223 ? 45.404 -16.089 -92.993 1.00 50.41 223 THR A O 1
ATOM 1724 N N . LYS A 1 224 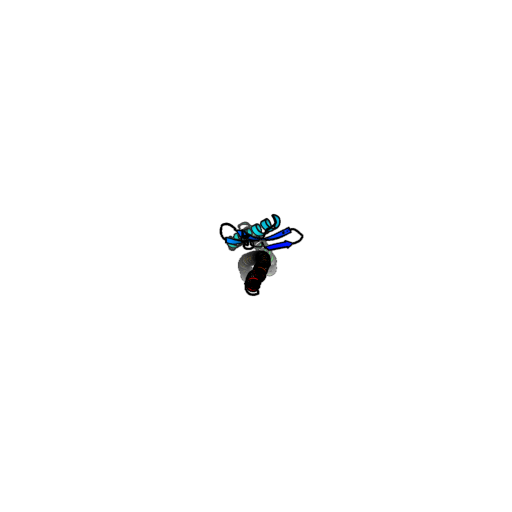? 46.594 -17.945 -92.576 1.00 41.41 224 LYS A N 1
ATOM 1725 C CA . LYS A 1 224 ? 47.731 -17.598 -93.442 1.00 41.41 224 LYS A CA 1
ATOM 1726 C C . LYS A 1 224 ? 47.831 -18.565 -94.607 1.00 41.41 224 LYS A C 1
ATOM 1728 O O . LYS A 1 224 ? 47.731 -19.780 -94.341 1.00 41.41 224 LYS A O 1
#

Foldseek 3Di:
DDDPLDQDDFFKFFDDDPNHTQKIWDADPVPRDIDIDGDDDPVRVVVLVVLVVVLVVLVVCLLPDDVVLVVVLVVVLVVLLVVLLVVLCVPLVVVLVVLVVVCCVPPVDCPDPVSVVSNVVSVVVSVVSNVVSVVVSVVSSVVSSVVSSVVSVVVSVVSVVVNVVSVVVRVVRRVNRVVRSVVVSVVSNVVSVVVVVVVVVVVVVVVVVVVVVVVVVVVVVVPD

pLDDT: mean 83.53, std 14.48, range [38.72, 96.81]